Protein AF-0000000072271214 (afdb_homodimer)

Organism: Deinococcus radiodurans (strain ATCC 13939 / DSM 20539 / JCM 16871 / CCUG 27074 / LMG 4051 / NBRC 15346 / NCIMB 9279 / VKM B-1422 / R1) (NCBI:txid243230)

Secondary structure (DSSP, 8-state):
--HHHHHHH-SSSS--HHHHHTT--HHHHTS--SS--HHHHHHHHHHHHHHHHHHHHTS-SS--TT--SSPPPPSSHHHHHHHHHHHHHHHHHHHHHTSS--HHHHHHHHHHHHHHHHHHHHHHHHHHHHT--------/--HHHHHHH-SSSS--HHHHHTT--HHHHTS--SS--HHHHHHHHHHHHHHHHHHHHTS-SS--TT--SSPPPPSSHHHHHHHHHHHHHHHHHHHHHTSS--HHHHHHHHHHHHHHHHHHHHHHHHHHHHT--------

Radius of gyration: 18.07 Å; Cα contacts (8 Å, |Δi|>4): 383; chains: 2; bounding box: 42×52×44 Å

Sequence (278 aa):
MNLLQASLTGGAAFREVDALLGDLTYDEARHPAVPHTLAELIAHLRVTTRASLDLVTGQAQEWPDDLDVWPAPPATEAEFDALLTDLRLMLAEASALARDPSSRARDVLTDLAVHNAYHWGQVALLRRQAGTEFEEVFEMNLLQASLTGGAAFREVDALLGDLTYDEARHPAVPHTLAELIAHLRVTTRASLDLVTGQAQEWPDDLDVWPAPPATEAEFDALLTDLRLMLAEASALARDPSSRARDVLTDLAVHNAYHWGQVALLRRQAGTEFEEVFE

Nearest PDB structures (foldseek):
  3qe6-assembly1_A  TM=2.745E-01  e=8.016E+00  Mus musculus
  2n2n-assembly1_A  TM=4.971E-01  e=3.127E+00  Homo sapiens

Solvent-accessible surface area (backbone atoms only — not comparable to full-atom values): 15161 Å² total; per-residue (Å²): 132,54,68,64,24,29,49,49,45,26,66,68,60,44,62,36,48,64,36,71,55,39,88,65,45,57,72,67,23,63,38,89,49,74,92,55,25,53,37,35,49,51,41,22,50,39,52,51,49,50,56,50,50,28,45,56,73,61,80,28,93,62,79,67,90,80,63,69,59,72,46,82,47,64,89,42,61,69,49,39,52,49,49,54,50,50,38,52,51,49,38,52,50,51,26,61,55,44,74,79,48,54,74,68,35,43,51,53,50,49,43,48,19,27,28,48,24,19,52,46,23,36,48,52,45,53,36,53,70,69,67,50,82,50,76,70,68,84,122,132,55,68,65,24,30,48,49,43,25,66,67,60,44,62,36,48,63,37,69,55,39,90,65,44,56,73,64,23,63,39,89,48,74,92,54,24,54,37,35,49,52,41,22,48,39,52,52,49,51,56,50,50,27,45,57,73,59,79,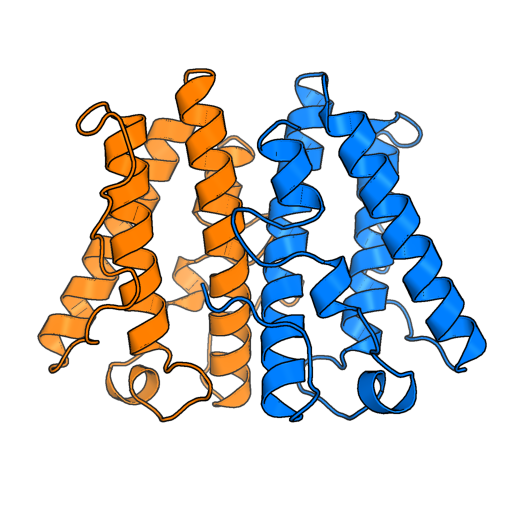31,93,62,81,68,90,80,63,69,59,72,46,84,46,63,90,43,60,68,50,38,54,51,50,54,51,49,38,52,53,49,38,51,50,52,28,61,54,43,73,79,47,53,75,67,37,44,49,53,50,49,44,48,21,27,28,47,26,18,54,46,23,35,48,52,46,53,36,54,70,70,66,52,82,51,75,71,69,86,120

Foldseek 3Di:
DDPLLCLLQPDPPFHGPCLLCPPDFPVQQCPDDPPHGNQQLLQLLLQLLVQLVCCQVVVDVDRDPPDDSRDDGDPDRVSSVVSVVSNVVSSVVLSVCCPDGDPRSVVSSVVSSVVVVVSSVVSNVSCVVVVNDTDGPDD/DDPLLCLLQPDPPFHGPCLLCPPDFPVQQCPDDPPHGNQQLLQLLLQLLVQLVCCQVVVDVDRDPPDPSRDDGDPDRVSSVVSVVSSVVSSVVLSVCCPDGDPRSVVSSVVSSVVVVVSSVVSNVSCVVVVHDTPGPPD

Structure (mmCIF, N/CA/C/O backbone):
data_AF-0000000072271214-model_v1
#
loop_
_entity.id
_entity.type
_entity.pdbx_description
1 polymer 'DinB-like domain-containing protein'
#
loop_
_atom_site.group_PDB
_atom_site.id
_atom_site.type_symbol
_atom_site.label_atom_id
_atom_site.label_alt_id
_atom_site.label_comp_id
_atom_site.label_asym_id
_atom_site.label_entity_id
_atom_site.label_seq_id
_atom_site.pdbx_PDB_ins_code
_atom_site.Cartn_x
_atom_site.Cartn_y
_atom_site.Cartn_z
_atom_site.occupancy
_atom_site.B_iso_or_equiv
_atom_site.auth_seq_id
_atom_site.auth_comp_id
_atom_site.auth_asym_id
_atom_site.auth_atom_id
_atom_site.pdbx_PDB_model_num
ATOM 1 N N . MET A 1 1 ? 18.203 -7.469 8.703 1 81.25 1 MET A N 1
ATOM 2 C CA . MET A 1 1 ? 17.188 -7.133 7.699 1 81.25 1 MET A CA 1
ATOM 3 C C . MET A 1 1 ? 17.188 -5.637 7.41 1 81.25 1 MET A C 1
ATOM 5 O O . MET A 1 1 ? 17.188 -4.816 8.328 1 81.25 1 MET A O 1
ATOM 9 N N . ASN A 1 2 ? 17.422 -5.363 6.184 1 89.06 2 ASN A N 1
ATOM 10 C CA . ASN A 1 2 ? 17.375 -3.949 5.824 1 89.06 2 ASN A CA 1
ATOM 11 C C . ASN A 1 2 ? 15.961 -3.496 5.512 1 89.06 2 ASN A C 1
ATOM 13 O O . ASN A 1 2 ? 15.031 -4.305 5.531 1 89.06 2 ASN A O 1
ATOM 17 N N . LEU A 1 3 ? 15.711 -2.273 5.273 1 89.75 3 LEU A N 1
ATOM 18 C CA . LEU A 1 3 ? 14.375 -1.698 5.133 1 89.75 3 LEU A CA 1
ATOM 19 C C . LEU A 1 3 ? 13.664 -2.268 3.908 1 89.75 3 LEU A C 1
ATOM 21 O O . LEU A 1 3 ? 12.453 -2.465 3.928 1 89.75 3 LEU A O 1
ATOM 25 N N . LEU A 1 4 ? 14.398 -2.496 2.797 1 92.81 4 LEU A N 1
ATOM 26 C CA . LEU A 1 4 ? 13.781 -3.061 1.604 1 92.81 4 LEU A CA 1
ATOM 27 C C . LEU A 1 4 ? 13.273 -4.473 1.87 1 92.81 4 LEU A C 1
ATOM 29 O O . LEU A 1 4 ? 12.18 -4.84 1.432 1 92.81 4 LEU A O 1
ATOM 33 N N . GLN A 1 5 ? 14.062 -5.254 2.615 1 94.44 5 GLN A N 1
ATOM 34 C CA . GLN A 1 5 ? 13.617 -6.582 3.012 1 94.44 5 GLN A CA 1
ATOM 35 C C . GLN A 1 5 ? 12.328 -6.512 3.83 1 94.44 5 GLN A C 1
ATOM 37 O O . GLN A 1 5 ? 11.375 -7.238 3.557 1 94.44 5 GLN A O 1
ATOM 42 N N . ALA A 1 6 ? 12.281 -5.613 4.77 1 92.62 6 ALA A N 1
ATOM 43 C CA . ALA A 1 6 ? 11.102 -5.441 5.613 1 92.62 6 ALA A CA 1
ATOM 44 C C . ALA A 1 6 ? 9.898 -4.973 4.797 1 92.62 6 ALA A C 1
ATOM 46 O O . ALA A 1 6 ? 8.766 -5.359 5.074 1 92.62 6 ALA A O 1
ATOM 47 N N . SER A 1 7 ? 10.125 -4.168 3.785 1 93.88 7 SER A N 1
ATOM 48 C CA . SER A 1 7 ? 9.07 -3.623 2.938 1 93.88 7 SER A CA 1
ATOM 49 C C . SER A 1 7 ? 8.406 -4.719 2.115 1 93.88 7 SER A C 1
ATOM 51 O O . SER A 1 7 ? 7.234 -4.594 1.741 1 93.88 7 SER A O 1
ATOM 53 N N . LEU A 1 8 ? 9.133 -5.789 1.868 1 96 8 LEU A N 1
ATOM 54 C CA . LEU A 1 8 ? 8.625 -6.852 1.006 1 96 8 LEU A CA 1
ATOM 55 C C . LEU A 1 8 ? 7.793 -7.848 1.802 1 96 8 LEU A C 1
ATOM 57 O O . LEU A 1 8 ? 6.906 -8.508 1.249 1 96 8 LEU A O 1
ATOM 61 N N . THR A 1 9 ? 8.039 -7.91 3.082 1 92.38 9 THR A N 1
ATOM 62 C CA . THR A 1 9 ? 7.363 -8.914 3.896 1 92.38 9 THR A CA 1
ATOM 63 C C . THR A 1 9 ? 6.484 -8.242 4.953 1 92.38 9 THR A C 1
ATOM 65 O O . THR A 1 9 ? 5.727 -8.914 5.652 1 92.38 9 THR A O 1
ATOM 68 N N . GLY A 1 10 ? 6.633 -6.977 5.004 1 86.06 10 GLY A N 1
ATOM 69 C CA . GLY A 1 10 ? 5.953 -6.242 6.059 1 86.06 10 GLY A CA 1
ATOM 70 C C . GLY A 1 10 ? 6.742 -6.188 7.355 1 86.06 10 GLY A C 1
ATOM 71 O O . GLY A 1 10 ? 7.91 -6.582 7.391 1 86.06 10 GLY A O 1
ATOM 72 N N . GLY A 1 11 ? 6.133 -5.523 8.406 1 75.12 11 GLY A N 1
ATOM 73 C CA . GLY A 1 11 ? 6.742 -5.473 9.727 1 75.12 11 GLY A CA 1
ATOM 74 C C . GLY A 1 11 ? 7.352 -4.121 10.047 1 75.12 11 GLY A C 1
ATOM 75 O O . GLY A 1 11 ? 7.875 -3.916 11.141 1 75.12 11 GLY A O 1
ATOM 76 N N . ALA A 1 12 ? 7.395 -3.24 9.117 1 75.19 12 ALA A N 1
ATOM 77 C CA . ALA A 1 12 ? 7.84 -1.871 9.367 1 75.19 12 ALA A CA 1
ATOM 78 C C . ALA A 1 12 ? 6.785 -0.862 8.922 1 75.19 12 ALA A C 1
ATOM 80 O O . ALA A 1 12 ? 6 -0.372 9.734 1 75.19 12 ALA A O 1
ATOM 81 N N . ALA A 1 13 ? 6.613 -0.696 7.695 1 73.69 13 ALA A N 1
ATOM 82 C CA . ALA A 1 13 ? 5.691 0.26 7.086 1 73.69 13 ALA A CA 1
ATOM 83 C C . ALA A 1 13 ? 4.242 -0.193 7.262 1 73.69 13 ALA A C 1
ATOM 85 O O . ALA A 1 13 ? 3.322 0.627 7.23 1 73.69 13 ALA A O 1
ATOM 86 N N . PHE A 1 14 ? 4.094 -1.446 7.406 1 80.56 14 PHE A N 1
ATOM 87 C CA . PHE A 1 14 ? 2.787 -2.041 7.66 1 80.56 14 PHE A CA 1
ATOM 88 C C . PHE A 1 14 ? 2.936 -3.42 8.289 1 80.56 14 PHE A C 1
ATOM 90 O O . PHE A 1 14 ? 4.051 -3.885 8.523 1 80.56 14 PHE A O 1
ATOM 97 N N . ARG A 1 15 ? 1.918 -4.043 8.523 1 76.5 15 ARG A N 1
ATOM 98 C CA . ARG A 1 15 ? 1.89 -5.336 9.195 1 76.5 15 ARG A CA 1
ATOM 99 C C . ARG A 1 15 ? 2.605 -6.402 8.375 1 76.5 15 ARG A C 1
ATOM 101 O O . ARG A 1 15 ? 2.678 -6.301 7.148 1 76.5 15 ARG A O 1
ATOM 108 N N . GLU A 1 16 ? 2.932 -7.453 9.172 1 88.5 16 GLU A N 1
ATOM 109 C CA . GLU A 1 16 ? 3.543 -8.602 8.508 1 88.5 16 GLU A CA 1
ATOM 110 C C . GLU A 1 16 ? 2.545 -9.305 7.59 1 88.5 16 GLU A C 1
ATOM 112 O O . GLU A 1 16 ? 1.406 -9.562 7.984 1 88.5 16 GLU A O 1
ATOM 117 N N . VAL A 1 17 ? 3.01 -9.562 6.457 1 92.94 17 VAL A N 1
ATOM 118 C CA . VAL A 1 17 ? 2.193 -10.258 5.465 1 92.94 17 VAL A CA 1
ATOM 119 C C . VAL A 1 17 ? 1.696 -11.586 6.031 1 92.94 17 VAL A C 1
ATOM 121 O O . VAL A 1 17 ? 0.55 -11.977 5.801 1 92.94 17 VAL A O 1
ATOM 124 N N . ASP A 1 18 ? 2.551 -12.219 6.824 1 91.62 18 ASP A N 1
ATOM 125 C CA . ASP A 1 18 ? 2.146 -13.484 7.422 1 91.62 18 ASP A CA 1
ATOM 126 C C . ASP A 1 18 ? 0.949 -13.305 8.352 1 91.62 18 ASP A C 1
ATOM 128 O O . ASP A 1 18 ? 0.083 -14.18 8.438 1 91.62 18 ASP A O 1
ATOM 132 N N . ALA A 1 19 ? 0.905 -12.289 9.078 1 90.31 19 ALA A N 1
ATOM 133 C CA . ALA A 1 19 ? -0.239 -11.992 9.938 1 90.31 19 ALA A CA 1
ATOM 134 C C . ALA A 1 19 ? -1.491 -11.719 9.109 1 90.31 19 ALA A C 1
ATOM 136 O O . ALA A 1 19 ? -2.586 -12.164 9.461 1 90.31 19 ALA A O 1
ATOM 137 N N . LEU A 1 20 ? -1.385 -11 7.992 1 92.31 20 LEU A N 1
ATOM 138 C CA . LEU A 1 20 ? -2.502 -10.672 7.113 1 92.31 20 LEU A CA 1
ATOM 139 C C . LEU A 1 20 ? -3.082 -11.93 6.48 1 92.31 20 LEU A C 1
ATOM 141 O O . LEU A 1 20 ? -4.301 -12.047 6.312 1 92.31 20 LEU A O 1
ATOM 145 N N . LEU A 1 21 ? -2.205 -12.836 6.148 1 93.88 21 LEU A N 1
ATOM 146 C CA . LEU A 1 21 ? -2.637 -14.039 5.438 1 93.88 21 LEU A CA 1
ATOM 147 C C . LEU A 1 21 ? -2.963 -15.156 6.418 1 93.88 21 LEU A C 1
ATOM 149 O O . LEU A 1 21 ? -3.574 -16.156 6.039 1 93.88 21 LEU A O 1
ATOM 153 N N . GLY A 1 22 ? -2.492 -14.906 7.629 1 89.44 22 GLY A N 1
ATOM 154 C CA . GLY A 1 22 ? -2.658 -15.961 8.617 1 89.44 22 GLY A CA 1
ATOM 155 C C . GLY A 1 22 ? -4.109 -16.344 8.836 1 89.44 22 GLY A C 1
ATOM 156 O O . GLY A 1 22 ? -4.984 -15.484 8.898 1 89.44 22 GLY A O 1
ATOM 157 N N . ASP A 1 23 ? -4.41 -17.594 8.836 1 90.5 23 ASP A N 1
ATOM 158 C CA . ASP A 1 23 ? -5.691 -18.203 9.188 1 90.5 23 ASP A CA 1
ATOM 159 C C . ASP A 1 23 ? -6.766 -17.844 8.164 1 90.5 23 ASP A C 1
ATOM 161 O O . ASP A 1 23 ? -7.957 -18.047 8.414 1 90.5 23 ASP A O 1
ATOM 165 N N . LEU A 1 24 ? -6.395 -17.172 7.09 1 95.12 24 LEU A N 1
ATOM 166 C CA . LEU A 1 24 ? -7.363 -16.891 6.035 1 95.12 24 LEU A CA 1
ATOM 167 C C . LEU A 1 24 ? -7.84 -18.188 5.379 1 95.12 24 LEU A C 1
ATOM 169 O O . LEU A 1 24 ? -7.035 -18.922 4.809 1 95.12 24 LEU A O 1
ATOM 173 N N . THR A 1 25 ? -9.148 -18.438 5.434 1 96.19 25 THR A N 1
ATOM 174 C CA . THR A 1 25 ? -9.695 -19.656 4.855 1 96.19 25 THR A CA 1
ATOM 175 C C . THR A 1 25 ? -10.141 -19.422 3.414 1 96.19 25 THR A C 1
ATOM 177 O O . THR A 1 25 ? -10.344 -18.281 3.002 1 96.19 25 THR A O 1
ATOM 180 N N . TYR A 1 26 ? -10.219 -20.516 2.707 1 97.56 26 TYR A N 1
ATOM 181 C CA . TYR A 1 26 ? -10.719 -20.438 1.338 1 97.56 26 TYR A CA 1
ATOM 182 C C . TYR A 1 26 ? -12.117 -19.828 1.294 1 97.56 26 TYR A C 1
ATOM 184 O O . TYR A 1 26 ? -12.406 -19 0.43 1 97.56 26 TYR A O 1
ATOM 192 N N . ASP A 1 27 ? -13.016 -20.188 2.199 1 96.44 27 ASP A N 1
ATOM 193 C CA . ASP A 1 27 ? -14.383 -19.672 2.252 1 96.44 27 ASP A CA 1
ATOM 194 C C . ASP A 1 27 ? -14.391 -18.172 2.477 1 96.44 27 ASP A C 1
ATOM 196 O O . ASP A 1 27 ? -15.164 -17.453 1.844 1 96.44 27 ASP A O 1
ATOM 200 N N . GLU A 1 28 ? -13.57 -17.688 3.297 1 95.69 28 GLU A N 1
ATOM 201 C CA . GLU A 1 28 ? -13.445 -16.25 3.533 1 95.69 28 GLU A CA 1
ATOM 202 C C . GLU A 1 28 ? -12.922 -15.523 2.297 1 95.69 28 GLU A C 1
ATOM 204 O O . GLU A 1 28 ? -13.406 -14.445 1.945 1 95.69 28 GLU A O 1
ATOM 209 N N . ALA A 1 29 ? -11.938 -16.156 1.667 1 97.06 29 ALA A N 1
ATOM 210 C CA . ALA A 1 29 ? -11.234 -15.516 0.559 1 97.06 29 ALA A CA 1
ATOM 211 C C . ALA A 1 29 ? -12.148 -15.359 -0.652 1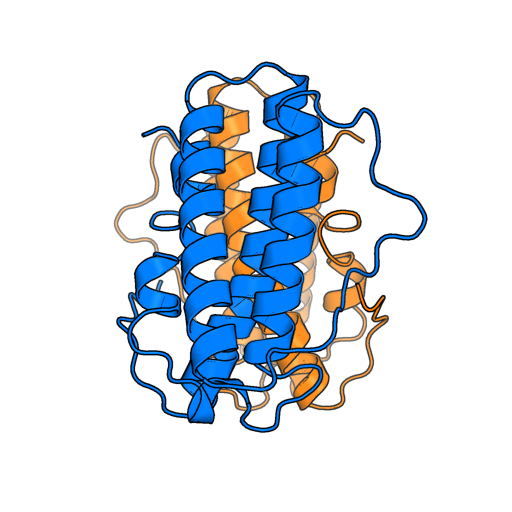 97.06 29 ALA A C 1
ATOM 213 O O . ALA A 1 29 ? -11.969 -14.445 -1.458 1 97.06 29 ALA A O 1
ATOM 214 N N . ARG A 1 30 ? -13.062 -16.234 -0.743 1 96.69 30 ARG A N 1
ATOM 215 C CA . ARG A 1 30 ? -13.93 -16.203 -1.92 1 96.69 30 ARG A CA 1
ATOM 216 C C . ARG A 1 30 ? -15.18 -15.375 -1.657 1 96.69 30 ARG A C 1
ATOM 218 O O . ARG A 1 30 ? -16.016 -15.195 -2.549 1 96.69 30 ARG A O 1
ATOM 225 N N . HIS A 1 31 ? -15.344 -14.906 -0.394 1 94.69 31 HIS A N 1
ATOM 226 C CA . HIS A 1 31 ? -16.5 -14.062 -0.101 1 94.69 31 HIS A CA 1
ATOM 227 C C . HIS A 1 31 ? -16.578 -12.883 -1.062 1 94.69 31 HIS A C 1
ATOM 229 O O . HIS A 1 31 ? -15.555 -12.234 -1.344 1 94.69 31 HIS A O 1
ATOM 235 N N . PRO A 1 32 ? -17.766 -12.578 -1.529 1 93.25 32 PRO A N 1
ATOM 236 C CA . PRO A 1 32 ? -17.906 -11.484 -2.5 1 93.25 32 PRO A CA 1
ATOM 237 C C . PRO A 1 32 ? -17.391 -10.148 -1.965 1 93.25 32 PRO A C 1
ATOM 239 O O . PRO A 1 32 ? -17.594 -9.836 -0.79 1 93.25 32 PRO A O 1
ATOM 242 N N . ALA A 1 33 ? -16.672 -9.453 -2.701 1 90.75 33 ALA A N 1
ATOM 243 C CA . ALA A 1 33 ? -16.141 -8.117 -2.416 1 90.75 33 ALA A CA 1
ATOM 244 C C . ALA A 1 33 ? -15.984 -7.309 -3.697 1 90.75 33 ALA A C 1
ATOM 246 O O . ALA A 1 33 ? -15.992 -7.863 -4.797 1 90.75 33 ALA A O 1
ATOM 247 N N . VAL A 1 34 ? -16 -6.02 -3.559 1 84.81 34 VAL A N 1
ATOM 248 C CA . VAL A 1 34 ? -15.836 -5.117 -4.691 1 84.81 34 VAL A CA 1
ATOM 249 C C . VAL A 1 34 ? -14.57 -4.273 -4.5 1 84.81 34 VAL A C 1
ATOM 251 O O . VAL A 1 34 ? -14.352 -3.711 -3.424 1 84.81 34 VAL A O 1
ATOM 254 N N . PRO A 1 35 ? -13.742 -4.152 -5.477 1 88.06 35 PRO A N 1
ATOM 255 C CA . PRO A 1 35 ? -13.93 -4.68 -6.832 1 88.06 35 PRO A CA 1
ATOM 256 C C . PRO A 1 35 ? -13.469 -6.125 -6.973 1 88.06 35 PRO A C 1
ATOM 258 O O . PRO A 1 35 ? -13.852 -6.809 -7.93 1 88.06 35 PRO A O 1
ATOM 261 N N . HIS A 1 36 ? -12.656 -6.621 -6.051 1 93.5 36 HIS A N 1
ATOM 262 C CA . HIS A 1 36 ? -12.109 -7.973 -6.105 1 93.5 36 HIS A CA 1
ATOM 263 C C . HIS A 1 36 ? -12.266 -8.688 -4.77 1 93.5 36 HIS A C 1
ATOM 265 O O . HIS A 1 36 ? -12.203 -8.062 -3.713 1 93.5 36 HIS A O 1
ATOM 271 N N . THR A 1 37 ? -12.414 -10.008 -4.895 1 96.06 37 THR A N 1
ATOM 272 C CA . THR A 1 37 ? -12.352 -10.82 -3.684 1 96.06 37 THR A CA 1
ATOM 273 C C . THR A 1 37 ? -10.922 -10.914 -3.164 1 96.06 37 THR A C 1
ATOM 275 O O . THR A 1 37 ? -9.977 -10.578 -3.875 1 96.06 37 THR A O 1
ATOM 278 N N . LEU A 1 38 ? -10.844 -11.367 -1.945 1 97.31 38 LEU A N 1
ATOM 279 C CA . LEU A 1 38 ? -9.516 -11.625 -1.398 1 97.31 38 LEU A CA 1
ATOM 280 C C . LEU A 1 38 ? -8.766 -12.656 -2.244 1 97.31 38 LEU A C 1
ATOM 282 O O . LEU A 1 38 ? -7.57 -12.5 -2.502 1 97.31 38 LEU A O 1
ATOM 286 N N . ALA A 1 39 ? -9.438 -13.711 -2.699 1 97.94 39 ALA A N 1
ATOM 287 C CA . ALA A 1 39 ? -8.82 -14.742 -3.527 1 97.94 39 ALA A CA 1
ATOM 288 C C . ALA A 1 39 ? -8.281 -14.148 -4.824 1 97.94 39 ALA A C 1
ATOM 290 O O . ALA A 1 39 ? -7.176 -14.492 -5.262 1 97.94 39 ALA A O 1
ATOM 291 N N . GLU A 1 40 ? -9.031 -13.25 -5.406 1 97.5 40 GLU A N 1
ATOM 292 C CA . GLU A 1 40 ? -8.602 -12.594 -6.637 1 97.5 40 GLU A CA 1
ATOM 293 C C . GLU A 1 40 ? -7.395 -11.695 -6.395 1 97.5 40 GLU A C 1
ATOM 295 O O . GLU A 1 40 ? -6.453 -11.68 -7.191 1 97.5 40 GLU A O 1
ATOM 300 N N . LEU A 1 41 ? -7.402 -10.984 -5.309 1 97.44 41 LEU A N 1
ATOM 301 C CA . LEU A 1 41 ? -6.297 -10.102 -4.961 1 97.44 41 LEU A CA 1
ATOM 302 C C . LEU A 1 41 ? -5.02 -10.898 -4.727 1 97.44 41 LEU A C 1
ATOM 304 O O . LEU A 1 41 ? -3.943 -10.508 -5.188 1 97.44 41 LEU A O 1
ATOM 308 N N . ILE A 1 42 ? -5.137 -11.977 -4.027 1 98.06 42 ILE A N 1
ATOM 309 C CA . ILE A 1 42 ? -3.963 -12.781 -3.705 1 98.06 42 ILE A CA 1
ATOM 310 C C . ILE A 1 42 ? -3.418 -13.43 -4.973 1 98.06 42 ILE A C 1
ATOM 312 O O . ILE A 1 42 ? -2.203 -13.516 -5.164 1 98.06 42 ILE A O 1
ATOM 316 N N . ALA A 1 43 ? -4.293 -13.859 -5.844 1 98.38 43 ALA A N 1
ATOM 317 C CA . ALA A 1 43 ? -3.855 -14.391 -7.133 1 98.38 43 ALA A CA 1
ATOM 318 C C . ALA A 1 43 ? -3.121 -13.328 -7.945 1 98.38 43 ALA A C 1
ATOM 320 O O . ALA A 1 43 ? -2.1 -13.617 -8.578 1 98.38 43 ALA A O 1
ATOM 321 N N . HIS A 1 44 ? -3.623 -12.125 -7.957 1 98 44 HIS A N 1
ATOM 322 C CA . HIS A 1 44 ? -2.982 -10.984 -8.609 1 98 44 HIS A CA 1
ATOM 323 C C . HIS A 1 44 ? -1.588 -10.742 -8.047 1 98 44 HIS A C 1
ATOM 325 O O . HIS A 1 44 ? -0.627 -10.57 -8.797 1 98 44 HIS A O 1
ATOM 331 N N . LEU A 1 45 ? -1.48 -10.789 -6.758 1 98.12 45 LEU A N 1
ATOM 332 C CA . LEU A 1 45 ? -0.201 -10.586 -6.086 1 98.12 45 LEU A CA 1
ATOM 333 C C . LEU A 1 45 ? 0.793 -11.68 -6.469 1 98.12 45 LEU A C 1
ATOM 335 O O . LEU A 1 45 ? 1.97 -11.391 -6.707 1 98.12 45 LEU A O 1
ATOM 339 N N . ARG A 1 46 ? 0.349 -12.883 -6.512 1 98.44 46 ARG A N 1
ATOM 340 C CA . ARG A 1 46 ? 1.236 -13.992 -6.852 1 98.44 46 ARG A CA 1
ATOM 341 C C . ARG A 1 46 ? 1.794 -13.828 -8.266 1 98.44 46 ARG A C 1
ATOM 343 O O . AR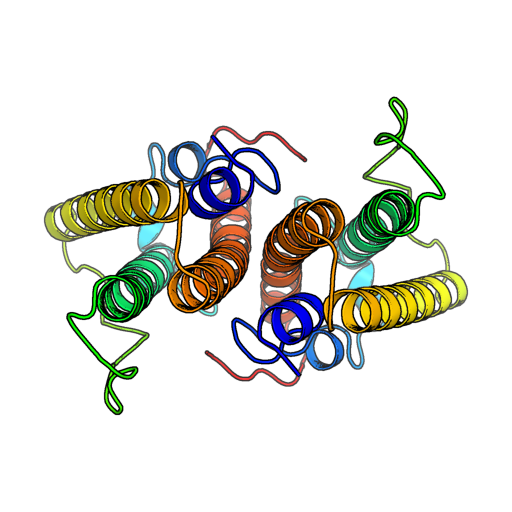G A 1 46 ? 3 -13.961 -8.477 1 98.44 46 ARG A O 1
ATOM 350 N N . VAL A 1 47 ? 0.976 -13.5 -9.211 1 97.81 47 VAL A N 1
ATOM 351 C CA . VAL A 1 47 ? 1.41 -13.445 -10.602 1 97.81 47 VAL A CA 1
ATOM 352 C C . VAL A 1 47 ? 2.344 -12.258 -10.812 1 97.81 47 VAL A C 1
ATOM 354 O O . VAL A 1 47 ? 3.361 -12.367 -11.5 1 97.81 47 VAL A O 1
ATOM 357 N N . THR A 1 48 ? 2.008 -11.125 -10.242 1 97.25 48 THR A N 1
ATOM 358 C CA . THR A 1 48 ? 2.842 -9.945 -10.422 1 97.25 48 THR A CA 1
ATOM 359 C C . THR A 1 48 ? 4.16 -10.094 -9.672 1 97.25 48 THR A C 1
ATOM 361 O O . THR A 1 48 ? 5.203 -9.625 -10.141 1 97.25 48 THR A O 1
ATOM 364 N N . THR A 1 49 ? 4.137 -10.789 -8.523 1 98.31 49 THR A N 1
ATOM 365 C CA . THR A 1 49 ? 5.367 -11.039 -7.781 1 98.31 49 THR A CA 1
ATOM 366 C C . THR A 1 49 ? 6.301 -11.945 -8.578 1 98.31 49 THR A C 1
ATOM 368 O O . THR A 1 49 ? 7.496 -11.672 -8.688 1 98.31 49 THR A O 1
ATOM 371 N N . ARG A 1 50 ? 5.797 -12.961 -9.156 1 98.19 50 ARG A N 1
ATOM 372 C CA . ARG A 1 50 ? 6.625 -13.852 -9.961 1 98.19 50 ARG A CA 1
ATOM 373 C C . ARG A 1 50 ? 7.234 -13.117 -11.148 1 98.19 50 ARG A C 1
ATOM 375 O O . ARG A 1 50 ? 8.422 -13.266 -11.438 1 98.19 50 ARG A O 1
ATOM 382 N N . ALA A 1 51 ? 6.449 -12.336 -11.828 1 97.69 51 ALA A N 1
ATOM 383 C CA . ALA A 1 51 ? 6.953 -11.57 -12.969 1 97.69 51 ALA A CA 1
ATOM 384 C C . ALA A 1 51 ? 8.086 -10.641 -12.547 1 97.69 51 ALA A C 1
ATOM 386 O O . ALA A 1 51 ? 9.094 -10.523 -13.25 1 97.69 51 ALA A O 1
ATOM 387 N N . SER A 1 52 ? 7.934 -10.008 -11.43 1 97.5 52 SER A N 1
ATOM 388 C CA . SER A 1 52 ? 8.961 -9.109 -10.914 1 97.5 52 SER A CA 1
ATOM 389 C C . SER A 1 52 ? 10.227 -9.867 -10.547 1 97.5 52 SER A C 1
ATOM 391 O O . SER A 1 52 ? 11.336 -9.422 -10.836 1 97.5 52 SER A O 1
ATOM 393 N N . LEU A 1 53 ? 10.055 -11.031 -9.898 1 98.38 53 LEU A N 1
ATOM 394 C CA . LEU A 1 53 ? 11.203 -11.836 -9.5 1 98.38 53 LEU A CA 1
ATOM 395 C C . LEU A 1 53 ? 11.969 -12.336 -10.719 1 98.38 53 LEU A C 1
ATOM 397 O O . LEU A 1 53 ? 13.195 -12.43 -10.695 1 98.38 53 LEU A O 1
ATOM 401 N N . ASP A 1 54 ? 11.242 -12.602 -11.781 1 98.19 54 ASP A N 1
ATOM 402 C CA . ASP A 1 54 ? 11.891 -13.023 -13.016 1 98.19 54 ASP A CA 1
ATOM 403 C C . ASP A 1 54 ? 12.758 -11.906 -13.594 1 98.19 54 ASP A C 1
ATOM 405 O O . ASP A 1 54 ? 13.805 -12.164 -14.188 1 98.19 54 ASP A O 1
ATOM 409 N N . LEU A 1 55 ? 12.352 -10.695 -13.469 1 97.38 55 LEU A N 1
ATOM 410 C CA . LEU A 1 55 ? 13.164 -9.562 -13.891 1 97.38 55 LEU A CA 1
ATOM 411 C C . LEU A 1 55 ? 14.422 -9.438 -13.039 1 97.38 55 LEU A C 1
ATOM 413 O O . LEU A 1 55 ? 15.516 -9.234 -13.562 1 97.38 55 LEU A O 1
ATOM 417 N N . VAL A 1 56 ? 14.25 -9.594 -11.758 1 97.75 56 VAL A N 1
ATOM 418 C CA . VAL A 1 56 ? 15.336 -9.398 -10.797 1 97.75 56 VAL A CA 1
ATOM 419 C C . VAL A 1 56 ? 16.391 -10.477 -10.977 1 97.75 56 VAL A C 1
ATOM 421 O O . VAL A 1 56 ? 17.594 -10.195 -10.914 1 97.75 56 VAL A O 1
ATOM 424 N N . THR A 1 57 ? 16.031 -11.688 -11.289 1 97.56 57 THR A N 1
ATOM 425 C CA . THR A 1 57 ? 16.953 -12.82 -11.359 1 97.56 57 THR A CA 1
ATOM 426 C C . THR A 1 57 ? 17.516 -12.969 -12.773 1 97.56 57 THR A C 1
ATOM 428 O O . THR A 1 57 ? 18.406 -13.789 -13.008 1 97.56 57 THR A O 1
ATOM 431 N N . GLY A 1 58 ? 16.938 -12.234 -13.703 1 96.56 58 GLY A N 1
ATOM 432 C CA . GLY A 1 58 ? 17.406 -12.297 -15.078 1 96.56 58 GLY A CA 1
ATOM 433 C C . GLY A 1 58 ? 16.734 -13.383 -15.891 1 96.56 58 GLY A C 1
ATOM 434 O O . GLY A 1 58 ? 17.078 -13.602 -17.062 1 96.56 58 GLY A O 1
ATOM 435 N N . GLN A 1 59 ? 15.781 -14.062 -15.328 1 97.19 59 GLN A N 1
ATOM 436 C CA . GLN A 1 59 ? 15.031 -15.062 -16.078 1 97.19 59 GLN A CA 1
ATOM 437 C C . GLN A 1 59 ? 14.188 -14.414 -17.172 1 97.19 59 GLN A C 1
ATOM 439 O O . GLN A 1 59 ? 13.789 -15.078 -18.125 1 97.19 59 GLN A O 1
ATOM 444 N N . ALA A 1 60 ? 13.828 -13.078 -17 1 95.69 60 ALA A N 1
ATOM 445 C CA . ALA A 1 60 ? 13.18 -12.242 -18.016 1 95.69 60 ALA A CA 1
ATOM 446 C C . ALA A 1 60 ? 13.844 -10.875 -18.109 1 95.69 60 ALA A C 1
ATOM 448 O O . ALA A 1 60 ? 14.32 -10.336 -17.094 1 95.69 60 ALA A O 1
ATOM 449 N N . GLN A 1 61 ? 13.805 -10.273 -19.297 1 94.06 61 GLN A N 1
ATOM 450 C CA . GLN A 1 61 ? 14.406 -8.961 -19.5 1 94.06 61 GLN A CA 1
ATOM 451 C C . GLN A 1 61 ? 13.352 -7.859 -19.391 1 94.06 61 GLN A C 1
ATOM 453 O O . GLN A 1 61 ? 13.68 -6.715 -19.047 1 94.06 61 GLN A O 1
ATOM 458 N N . GLU A 1 62 ? 12.109 -8.25 -19.703 1 93.5 62 GLU A N 1
ATOM 459 C CA . GLU A 1 62 ? 10.992 -7.316 -19.625 1 93.5 62 GLU A CA 1
ATOM 460 C C . GLU A 1 62 ? 9.727 -8.016 -19.141 1 93.5 62 GLU A C 1
ATOM 462 O O . GLU A 1 62 ? 9.648 -9.242 -19.156 1 93.5 62 GLU A O 1
ATOM 467 N N . TRP A 1 63 ? 8.797 -7.148 -18.625 1 90.75 63 TRP A N 1
ATOM 468 C CA . TRP A 1 63 ? 7.484 -7.691 -18.297 1 90.75 63 TRP A CA 1
ATOM 469 C C . TRP A 1 63 ? 6.828 -8.305 -19.531 1 90.75 63 TRP A C 1
ATOM 471 O O . TRP A 1 63 ? 6.883 -7.734 -20.609 1 90.75 63 TRP A O 1
ATOM 481 N N . PRO A 1 64 ? 6.23 -9.492 -19.344 1 91.38 64 PRO A N 1
ATOM 482 C CA . PRO A 1 64 ? 5.531 -10.055 -20.5 1 91.38 64 PRO A CA 1
ATOM 483 C C . PRO A 1 64 ? 4.383 -9.172 -20.984 1 91.38 64 PRO A C 1
ATOM 485 O O . PRO A 1 64 ? 3.598 -8.68 -20.172 1 91.38 64 PRO A O 1
ATOM 488 N N . ASP A 1 65 ? 4.254 -8.977 -22.281 1 89.06 65 ASP A N 1
ATOM 489 C CA . ASP A 1 65 ? 3.246 -8.094 -22.859 1 89.06 65 ASP A CA 1
ATOM 490 C C . ASP A 1 65 ? 1.839 -8.633 -22.609 1 89.06 65 ASP A C 1
ATOM 492 O O . ASP A 1 65 ? 0.895 -7.855 -22.453 1 89.06 65 ASP A O 1
ATOM 496 N N . ASP A 1 66 ? 1.653 -9.859 -22.578 1 92.31 66 ASP A N 1
ATOM 497 C CA . ASP A 1 66 ? 0.328 -10.469 -22.516 1 92.31 66 ASP A CA 1
ATOM 498 C C . ASP A 1 66 ? 0.069 -11.086 -21.141 1 92.31 66 ASP A C 1
ATOM 500 O O . ASP A 1 66 ? -0.792 -11.961 -21 1 92.31 66 ASP A O 1
ATOM 504 N N . LEU A 1 67 ? 0.81 -10.625 -20.203 1 94.25 67 LEU A N 1
ATOM 505 C CA . LEU A 1 67 ? 0.605 -11.188 -18.875 1 94.25 67 LEU A CA 1
ATOM 506 C C . LEU A 1 67 ? -0.79 -10.859 -18.359 1 94.25 67 LEU A C 1
ATOM 508 O O . LEU A 1 67 ? -1.17 -9.695 -18.281 1 94.25 67 LEU A O 1
ATOM 512 N N . ASP A 1 68 ? -1.571 -11.867 -18.094 1 96.06 68 ASP A N 1
ATOM 513 C CA . ASP A 1 68 ? -2.83 -11.648 -17.375 1 96.06 68 ASP A CA 1
ATOM 514 C C . ASP A 1 68 ? -2.59 -11.398 -15.898 1 96.06 68 ASP A C 1
ATOM 516 O O . ASP A 1 68 ? -2.389 -12.336 -15.125 1 96.06 68 ASP A O 1
ATOM 520 N N . VAL A 1 69 ? -2.709 -10.156 -15.523 1 95.31 69 VAL A N 1
ATOM 521 C CA . VAL A 1 69 ? -2.34 -9.805 -14.156 1 95.31 69 VAL A CA 1
ATOM 522 C C . VAL A 1 69 ? -3.523 -10.047 -13.219 1 95.31 69 VAL A C 1
ATOM 524 O O . VAL A 1 69 ? -3.393 -9.93 -12 1 95.31 69 VAL A O 1
ATOM 527 N N . TRP A 1 70 ? -4.648 -10.336 -13.727 1 96.31 70 TRP A N 1
ATOM 528 C CA . TRP A 1 70 ? -5.809 -10.727 -12.93 1 96.31 70 TRP A CA 1
ATOM 529 C C . TRP A 1 70 ? -6.305 -12.109 -13.32 1 96.31 70 TRP A C 1
ATOM 531 O O . TRP A 1 70 ? -7.398 -12.258 -13.875 1 96.31 70 TRP A O 1
ATOM 541 N N . PRO A 1 71 ? -5.543 -13.094 -12.953 1 96.69 71 PRO A N 1
ATOM 542 C CA . PRO A 1 71 ? -5.934 -14.453 -13.336 1 96.69 71 PRO A CA 1
ATOM 543 C C . PRO A 1 71 ? -7.176 -14.938 -12.594 1 96.69 71 PRO A C 1
ATOM 545 O O . PRO A 1 71 ? -7.586 -14.328 -11.602 1 96.69 71 PRO A O 1
ATOM 548 N N . ALA A 1 72 ? -7.734 -16.047 -13.086 1 95.75 72 ALA A N 1
ATOM 549 C CA . ALA A 1 72 ? -8.844 -16.688 -12.375 1 95.75 72 ALA A CA 1
ATOM 550 C C . ALA A 1 72 ? -8.43 -17.094 -10.969 1 95.75 72 ALA A C 1
ATOM 552 O O . ALA A 1 72 ? -7.324 -17.594 -10.758 1 95.75 72 ALA A O 1
ATOM 553 N N . PRO A 1 73 ? -9.273 -16.781 -10.016 1 96.06 73 PRO A N 1
ATOM 554 C CA . PRO A 1 73 ? -8.945 -17.219 -8.656 1 96.06 73 PRO A CA 1
ATOM 555 C C . PRO A 1 73 ? -9.016 -18.75 -8.5 1 96.06 73 PRO A C 1
ATOM 557 O O . PRO A 1 73 ? -9.562 -19.438 -9.359 1 96.06 73 PRO A O 1
ATOM 560 N N . PRO A 1 74 ? -8.383 -19.25 -7.422 1 97.81 74 PRO A N 1
ATOM 561 C CA . PRO A 1 74 ? -8.445 -20.688 -7.176 1 97.81 74 PRO A CA 1
ATOM 562 C C . PRO A 1 74 ? -9.875 -21.219 -7.117 1 97.81 74 PRO A C 1
ATOM 564 O O . PRO A 1 74 ? -10.758 -20.547 -6.582 1 97.81 74 PRO A O 1
ATOM 567 N N . ALA A 1 75 ? -10.039 -22.422 -7.598 1 97.19 75 ALA A N 1
ATOM 568 C CA . ALA A 1 75 ? -11.375 -23.016 -7.672 1 97.19 75 ALA A CA 1
ATOM 569 C C . ALA A 1 75 ? -11.609 -23.984 -6.512 1 97.19 75 ALA A C 1
ATOM 571 O O . ALA A 1 75 ? -12.742 -24.406 -6.27 1 97.19 75 ALA A O 1
ATOM 572 N N . THR A 1 76 ? -10.539 -24.344 -5.828 1 98.25 76 THR A N 1
ATOM 573 C CA . THR A 1 76 ? -10.648 -25.281 -4.723 1 98.25 76 THR A CA 1
ATOM 574 C C . THR A 1 76 ? -9.812 -24.828 -3.533 1 98.25 76 THR A C 1
ATOM 576 O O . THR A 1 76 ? -8.93 -23.984 -3.682 1 98.25 76 THR A O 1
ATOM 579 N N . GLU A 1 77 ? -10.141 -25.359 -2.369 1 98.12 77 GLU A N 1
ATOM 580 C CA . GLU A 1 77 ? -9.359 -25.078 -1.169 1 98.12 77 GLU A CA 1
ATOM 581 C C . GLU A 1 77 ? -7.902 -25.484 -1.352 1 98.12 77 GLU A C 1
ATOM 583 O O . GLU A 1 77 ? -6.996 -24.781 -0.905 1 98.12 77 GLU A O 1
ATOM 588 N N . ALA A 1 78 ? -7.66 -26.594 -1.973 1 98.5 78 ALA A N 1
ATOM 589 C CA . ALA A 1 78 ? -6.301 -27.062 -2.219 1 98.5 78 ALA A CA 1
ATOM 590 C C . ALA A 1 78 ? -5.531 -26.078 -3.096 1 98.5 78 ALA A C 1
ATOM 592 O O . ALA A 1 78 ? -4.359 -25.781 -2.832 1 98.5 78 ALA A O 1
ATOM 593 N N . GLU A 1 79 ? -6.172 -25.594 -4.16 1 98.56 79 GLU A N 1
ATOM 594 C CA . GLU A 1 79 ? -5.551 -24.594 -5.027 1 98.56 79 GLU A CA 1
ATOM 595 C C . GLU A 1 79 ? -5.258 -23.297 -4.273 1 98.56 79 GLU A C 1
ATOM 597 O O . GLU A 1 79 ? -4.234 -22.656 -4.508 1 98.56 79 GLU A O 1
ATOM 602 N N . PHE A 1 80 ? -6.199 -22.969 -3.387 1 98.5 80 PHE A N 1
ATOM 603 C CA . PHE A 1 80 ? -6.008 -21.766 -2.58 1 98.5 80 PHE A CA 1
ATOM 604 C C . PHE A 1 80 ? -4.812 -21.922 -1.647 1 98.5 80 PHE A C 1
ATOM 606 O O . PHE A 1 80 ? -3.98 -21.016 -1.536 1 98.5 80 PHE A O 1
ATOM 613 N N . ASP A 1 81 ? -4.68 -23.047 -0.991 1 98.06 81 ASP A N 1
ATOM 614 C CA . ASP A 1 81 ? -3.551 -23.312 -0.108 1 98.06 81 ASP A CA 1
ATOM 615 C C . ASP A 1 81 ? -2.23 -23.266 -0.872 1 98.06 81 ASP A C 1
ATOM 617 O O . ASP A 1 81 ? -1.236 -22.734 -0.367 1 98.06 81 ASP A O 1
ATOM 621 N N . ALA A 1 82 ? -2.197 -23.828 -2.049 1 98.31 82 ALA A N 1
ATOM 622 C CA . ALA A 1 82 ? -1.002 -23.781 -2.887 1 98.31 82 ALA A CA 1
ATOM 623 C C . ALA A 1 82 ? -0.654 -22.344 -3.273 1 98.31 82 ALA A C 1
ATOM 625 O O . ALA A 1 82 ? 0.52 -21.969 -3.293 1 98.31 82 ALA A O 1
ATOM 626 N N . LEU A 1 83 ? -1.706 -21.625 -3.609 1 98.19 83 LEU A N 1
ATOM 627 C CA . LEU A 1 83 ? -1.534 -20.219 -3.949 1 98.19 83 LEU A CA 1
ATOM 628 C C . LEU A 1 83 ? -0.874 -19.453 -2.803 1 98.19 83 LEU A C 1
ATOM 630 O O . LEU A 1 83 ? 0.091 -18.719 -3.016 1 98.19 83 LEU A O 1
ATOM 634 N N . LEU A 1 84 ? -1.35 -19.625 -1.575 1 98.06 84 LEU A N 1
ATOM 635 C CA . LEU A 1 84 ? -0.794 -18.969 -0.4 1 98.06 84 LEU A CA 1
ATOM 636 C C . LEU A 1 84 ? 0.654 -19.391 -0.172 1 98.06 84 LEU A C 1
ATOM 638 O O . LEU A 1 84 ? 1.51 -18.547 0.127 1 98.06 84 LEU A O 1
ATOM 642 N N . THR A 1 85 ? 0.913 -20.656 -0.295 1 97.94 85 THR A N 1
ATOM 643 C CA . THR A 1 85 ? 2.26 -21.188 -0.101 1 97.94 85 THR A CA 1
ATOM 644 C C . THR A 1 85 ? 3.225 -20.594 -1.126 1 97.94 85 THR A C 1
ATOM 646 O O . THR A 1 85 ? 4.316 -20.141 -0.772 1 97.94 85 THR A O 1
ATOM 649 N N . ASP A 1 86 ? 2.826 -20.578 -2.381 1 98.12 86 ASP A N 1
ATOM 650 C CA . ASP A 1 86 ? 3.652 -20.016 -3.447 1 98.12 86 ASP A CA 1
ATOM 651 C C . ASP A 1 86 ? 3.992 -18.547 -3.168 1 98.12 86 ASP A C 1
ATOM 653 O O . ASP A 1 86 ? 5.148 -18.141 -3.301 1 98.12 86 ASP A O 1
ATOM 657 N N . LEU A 1 87 ? 2.973 -17.828 -2.855 1 98.19 87 LEU A N 1
ATOM 658 C CA . LEU A 1 87 ? 3.176 -16.406 -2.613 1 98.19 87 LEU A CA 1
ATOM 659 C C . LEU A 1 87 ? 4.145 -16.172 -1.455 1 98.19 87 LEU A C 1
ATOM 661 O O . LEU A 1 87 ? 5.043 -15.336 -1.546 1 98.19 87 LEU A O 1
ATOM 665 N N . ARG A 1 88 ? 3.994 -16.938 -0.379 1 97.19 88 ARG A N 1
ATOM 666 C CA . ARG A 1 88 ? 4.891 -16.828 0.766 1 97.19 88 ARG A CA 1
ATOM 667 C C . ARG A 1 88 ? 6.332 -17.141 0.366 1 97.19 88 ARG A C 1
ATOM 669 O O . ARG A 1 88 ? 7.262 -16.453 0.796 1 97.19 88 ARG A O 1
ATOM 676 N N . LEU A 1 89 ? 6.527 -18.156 -0.406 1 98 89 LEU A N 1
ATOM 677 C CA . LEU A 1 89 ? 7.859 -18.516 -0.872 1 98 89 LEU A CA 1
ATOM 678 C C . LEU A 1 89 ? 8.453 -17.422 -1.755 1 98 89 LEU A C 1
ATOM 680 O O . LEU A 1 89 ? 9.641 -17.125 -1.666 1 98 89 LEU A O 1
ATOM 684 N N . MET A 1 90 ? 7.641 -16.875 -2.572 1 98.5 90 MET A N 1
ATOM 685 C CA . MET A 1 90 ? 8.094 -15.812 -3.461 1 98.5 90 MET A CA 1
ATOM 686 C C . MET A 1 90 ? 8.5 -14.578 -2.666 1 98.5 90 MET A C 1
ATOM 688 O O . MET A 1 90 ? 9.484 -13.914 -2.996 1 98.5 90 MET A O 1
ATOM 692 N N . LEU A 1 91 ? 7.723 -14.25 -1.638 1 97.69 91 LEU A N 1
ATOM 693 C CA . LEU A 1 91 ? 8.062 -13.109 -0.795 1 97.69 91 LEU A CA 1
ATOM 694 C C . LEU A 1 91 ? 9.367 -13.352 -0.049 1 97.69 91 LEU A C 1
ATOM 696 O O . LEU A 1 91 ? 10.172 -12.43 0.119 1 97.69 91 LEU A O 1
ATOM 700 N N . ALA A 1 92 ? 9.586 -14.586 0.382 1 97.12 92 ALA A N 1
ATOM 701 C CA . ALA A 1 92 ? 10.859 -14.945 1 1 97.12 92 ALA A CA 1
ATOM 702 C C . ALA A 1 92 ? 12.008 -14.805 0.006 1 97.12 92 ALA A C 1
ATOM 704 O O . ALA A 1 92 ? 13.086 -14.32 0.358 1 97.12 92 ALA A O 1
ATOM 705 N N . GLU A 1 93 ? 11.781 -15.258 -1.188 1 98.31 93 GLU A N 1
ATOM 706 C CA . GLU A 1 93 ? 12.773 -15.102 -2.246 1 98.31 93 GLU A CA 1
ATOM 707 C C . GLU A 1 93 ? 13.086 -13.633 -2.502 1 98.31 93 GLU A C 1
ATOM 709 O O . GLU A 1 93 ? 14.258 -13.25 -2.604 1 98.31 93 GLU A O 1
ATOM 714 N N . ALA A 1 94 ? 12.047 -12.828 -2.641 1 98.25 94 ALA A N 1
ATOM 715 C CA . ALA A 1 94 ? 12.219 -11.391 -2.846 1 98.25 94 ALA A CA 1
ATOM 716 C C . ALA A 1 94 ? 13.039 -10.773 -1.717 1 98.25 94 ALA A C 1
ATOM 718 O O . ALA A 1 94 ? 13.945 -9.969 -1.965 1 98.25 94 ALA A O 1
ATOM 719 N N . SER A 1 95 ? 12.672 -11.18 -0.504 1 96.81 95 SER A N 1
ATOM 720 C CA . SER A 1 95 ? 13.383 -10.672 0.664 1 96.81 95 SER A CA 1
ATOM 721 C C . SER A 1 95 ? 14.859 -11.055 0.612 1 96.81 95 SER A C 1
ATOM 723 O O . SER A 1 95 ? 15.727 -10.227 0.909 1 96.81 95 SER A O 1
ATOM 725 N N . ALA A 1 96 ? 15.172 -12.234 0.234 1 97.75 96 ALA A N 1
ATOM 726 C CA . ALA A 1 96 ? 16.547 -12.688 0.118 1 97.75 96 ALA A CA 1
ATOM 727 C C . ALA A 1 96 ? 17.312 -11.875 -0.933 1 97.75 96 ALA A C 1
ATOM 729 O O . ALA A 1 96 ? 18.453 -11.484 -0.715 1 97.75 96 ALA A O 1
ATOM 730 N N . LEU A 1 97 ? 16.703 -11.586 -2.023 1 97.94 97 LEU A N 1
ATOM 731 C CA . LEU A 1 97 ? 17.312 -10.844 -3.123 1 97.94 97 LEU A CA 1
ATOM 732 C C . LEU A 1 97 ? 17.516 -9.375 -2.742 1 97.94 97 LEU A C 1
ATOM 734 O O . LEU A 1 97 ? 18.344 -8.688 -3.34 1 97.94 97 LEU A O 1
ATOM 738 N N . ALA A 1 98 ? 16.812 -8.953 -1.755 1 96.62 98 ALA A N 1
ATOM 739 C CA . ALA A 1 98 ? 16.844 -7.551 -1.343 1 96.62 98 ALA A CA 1
ATOM 740 C C . ALA A 1 98 ? 17.984 -7.297 -0.355 1 96.62 98 ALA A C 1
ATOM 742 O O . ALA A 1 98 ? 18.234 -6.152 0.024 1 96.62 98 ALA A O 1
ATOM 743 N N . ARG A 1 99 ? 18.688 -8.297 0.084 1 96.62 99 ARG A N 1
ATOM 744 C CA . ARG A 1 99 ? 19.75 -8.141 1.066 1 96.62 99 ARG A CA 1
ATOM 745 C C . ARG A 1 99 ? 20.875 -7.266 0.521 1 96.62 99 ARG A C 1
ATOM 747 O O . ARG A 1 99 ? 21.344 -6.352 1.204 1 96.62 99 ARG A O 1
ATOM 754 N N . ASP A 1 100 ? 21.359 -7.504 -0.685 1 95.19 100 ASP A N 1
ATOM 755 C CA . ASP A 1 100 ? 22.406 -6.75 -1.371 1 95.19 100 ASP A CA 1
ATOM 756 C C . ASP A 1 100 ? 22.156 -6.699 -2.875 1 95.19 100 ASP A C 1
ATOM 758 O O . ASP A 1 100 ? 22.922 -7.258 -3.662 1 95.19 100 ASP A O 1
ATOM 762 N N . PRO A 1 101 ? 21.125 -5.906 -3.197 1 95 101 PRO A N 1
ATOM 763 C CA . PRO A 1 101 ? 20.703 -5.941 -4.598 1 95 101 PRO A CA 1
ATOM 764 C C . PRO A 1 101 ? 21.531 -5.016 -5.488 1 95 101 PRO A C 1
ATOM 766 O O . PRO A 1 101 ? 22.047 -4 -5.02 1 95 101 PRO A O 1
ATOM 769 N N . SER A 1 102 ? 21.672 -5.426 -6.797 1 94.62 102 SER A N 1
ATOM 770 C CA . SER A 1 102 ? 22.125 -4.473 -7.805 1 94.62 102 SER A CA 1
ATOM 771 C C . SER A 1 102 ? 21.172 -3.279 -7.898 1 94.62 102 SER A C 1
ATOM 773 O O . SER A 1 102 ? 20.094 -3.291 -7.316 1 94.62 102 SER A O 1
ATOM 775 N N . SER A 1 103 ? 21.609 -2.193 -8.617 1 91.69 103 SER A N 1
ATOM 776 C CA . SER A 1 103 ? 20.766 -1.012 -8.789 1 91.69 103 SER A CA 1
ATOM 777 C C . SER A 1 103 ? 19.453 -1.364 -9.477 1 91.69 103 SER A C 1
ATOM 779 O O . SER A 1 103 ? 18.391 -0.937 -9.039 1 91.69 103 SER A O 1
ATOM 781 N N . ARG A 1 104 ? 19.578 -2.189 -10.492 1 92.81 104 ARG A N 1
ATOM 782 C CA . ARG A 1 104 ? 18.375 -2.594 -11.219 1 92.81 104 ARG A CA 1
ATOM 783 C C . ARG A 1 104 ? 17.453 -3.43 -10.328 1 92.81 104 ARG A C 1
ATOM 785 O O . ARG A 1 104 ? 16.234 -3.215 -10.305 1 92.81 104 ARG A O 1
ATOM 792 N N . ALA A 1 105 ? 17.984 -4.457 -9.633 1 95.81 105 ALA A N 1
ATOM 793 C CA . ALA A 1 105 ? 17.203 -5.301 -8.734 1 95.81 105 ALA A CA 1
ATOM 794 C C . ALA A 1 105 ? 16.547 -4.469 -7.641 1 95.81 105 ALA A C 1
ATOM 796 O O . ALA A 1 105 ? 15.383 -4.711 -7.285 1 95.81 105 ALA A O 1
ATOM 797 N N . ARG A 1 106 ? 17.25 -3.48 -7.16 1 94.44 106 ARG A N 1
ATOM 798 C CA . ARG A 1 106 ? 16.703 -2.598 -6.137 1 94.44 106 ARG A CA 1
ATOM 799 C C . ARG A 1 106 ? 15.484 -1.841 -6.668 1 94.44 106 ARG A C 1
ATOM 801 O O . ARG A 1 106 ? 14.477 -1.709 -5.973 1 94.44 106 ARG A O 1
ATOM 808 N N . ASP A 1 107 ? 15.617 -1.379 -7.883 1 91.94 107 ASP A N 1
ATOM 809 C CA . ASP A 1 107 ? 14.508 -0.642 -8.484 1 91.94 107 ASP A CA 1
ATOM 810 C C . ASP A 1 107 ? 13.273 -1.528 -8.625 1 91.94 107 ASP A C 1
ATOM 812 O O . ASP A 1 107 ? 12.172 -1.126 -8.258 1 91.94 107 ASP A O 1
ATOM 816 N N . VAL A 1 108 ? 13.43 -2.707 -9.109 1 94.94 108 VAL A N 1
ATOM 817 C CA . VAL A 1 108 ? 12.312 -3.615 -9.352 1 94.94 108 VAL A CA 1
ATOM 818 C C . VAL 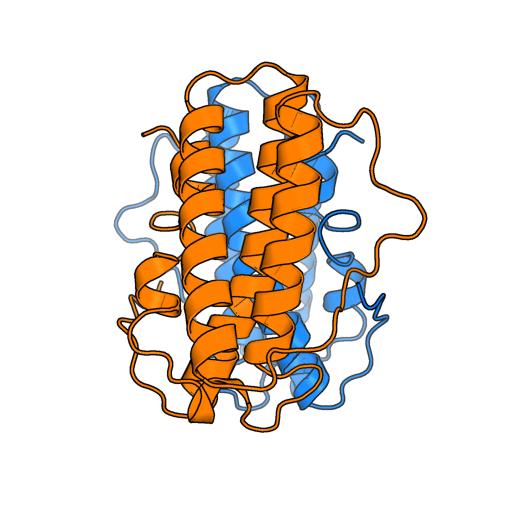A 1 108 ? 11.703 -4.047 -8.023 1 94.94 108 VAL A C 1
ATOM 820 O O . VAL A 1 108 ? 10.484 -4.082 -7.875 1 94.94 108 VAL A O 1
ATOM 823 N N . LEU A 1 109 ? 12.562 -4.309 -7.035 1 96.19 109 LEU A N 1
ATOM 824 C CA . LEU A 1 109 ? 12.078 -4.785 -5.742 1 96.19 109 LEU A CA 1
ATOM 825 C C . LEU A 1 109 ? 11.367 -3.668 -4.984 1 96.19 109 LEU A C 1
ATOM 827 O O . LEU A 1 109 ? 10.406 -3.92 -4.254 1 96.19 109 LEU A O 1
ATOM 831 N N . THR A 1 110 ? 11.836 -2.457 -5.199 1 94.19 110 THR A N 1
ATOM 832 C CA . THR A 1 110 ? 11.141 -1.319 -4.609 1 94.19 110 THR A CA 1
ATOM 833 C C . THR A 1 110 ? 9.75 -1.161 -5.219 1 94.19 110 THR A C 1
ATOM 835 O O . THR A 1 110 ? 8.766 -0.988 -4.5 1 94.19 110 THR A O 1
ATOM 838 N N . ASP A 1 111 ? 9.719 -1.293 -6.492 1 94.69 111 ASP A N 1
ATOM 839 C CA . ASP A 1 111 ? 8.43 -1.219 -7.18 1 94.69 111 ASP A CA 1
ATOM 840 C C . ASP A 1 111 ? 7.492 -2.324 -6.703 1 94.69 111 ASP A C 1
ATOM 842 O O . ASP A 1 111 ? 6.305 -2.082 -6.477 1 94.69 111 ASP A O 1
ATOM 846 N N . LEU A 1 112 ? 7.996 -3.467 -6.562 1 96.5 112 LEU A N 1
ATOM 847 C CA . LEU A 1 112 ? 7.215 -4.609 -6.102 1 96.5 112 LEU A CA 1
ATOM 848 C C . LEU A 1 112 ? 6.691 -4.375 -4.688 1 96.5 112 LEU A C 1
ATOM 850 O O . LEU A 1 112 ? 5.523 -4.645 -4.402 1 96.5 112 LEU A O 1
ATOM 854 N N . ALA A 1 113 ? 7.566 -3.877 -3.842 1 96.38 113 ALA A N 1
ATOM 855 C CA . ALA A 1 113 ? 7.172 -3.617 -2.459 1 96.38 113 ALA A CA 1
ATOM 856 C C . ALA A 1 113 ? 6.035 -2.602 -2.395 1 96.38 113 ALA A C 1
ATOM 858 O O . ALA A 1 113 ? 5.07 -2.785 -1.645 1 96.38 113 ALA A O 1
ATOM 859 N N . VAL A 1 114 ? 6.148 -1.579 -3.188 1 96 114 VAL A N 1
ATOM 860 C CA . VAL A 1 114 ? 5.137 -0.526 -3.205 1 96 114 VAL A CA 1
ATOM 861 C C . VAL A 1 114 ? 3.83 -1.075 -3.768 1 96 114 VAL A C 1
ATOM 863 O O . VAL A 1 114 ? 2.762 -0.869 -3.188 1 96 114 VAL A O 1
ATOM 866 N N . HIS A 1 115 ? 3.912 -1.785 -4.859 1 96.88 115 HIS A N 1
ATOM 867 C CA . HIS A 1 115 ? 2.744 -2.41 -5.465 1 96.88 115 HIS A CA 1
ATOM 868 C C . HIS A 1 115 ? 2.043 -3.342 -4.48 1 96.88 115 HIS A C 1
ATOM 870 O O . HIS A 1 115 ? 0.825 -3.268 -4.309 1 96.88 115 HIS A O 1
ATOM 876 N N . ASN A 1 116 ? 2.854 -4.188 -3.891 1 97 116 ASN A N 1
ATOM 877 C CA . ASN A 1 116 ? 2.277 -5.152 -2.959 1 97 116 ASN A CA 1
ATOM 878 C C . ASN A 1 116 ? 1.651 -4.461 -1.751 1 97 116 ASN A C 1
ATOM 880 O O . ASN A 1 116 ? 0.576 -4.855 -1.295 1 97 116 ASN A O 1
ATOM 884 N N . ALA A 1 117 ? 2.332 -3.463 -1.226 1 96.06 117 ALA A N 1
ATOM 885 C CA . ALA A 1 117 ? 1.784 -2.736 -0.084 1 96.06 117 ALA A CA 1
ATOM 886 C C . ALA A 1 117 ? 0.405 -2.166 -0.405 1 96.06 117 ALA A C 1
ATOM 888 O O . ALA A 1 117 ? -0.512 -2.246 0.415 1 96.06 117 ALA A O 1
ATOM 889 N N . TYR A 1 118 ? 0.286 -1.616 -1.569 1 96 118 TYR A N 1
ATOM 890 C CA . TYR A 1 118 ? -0.995 -1.085 -2.021 1 96 118 TYR A CA 1
ATOM 891 C C . TYR A 1 118 ? -2.084 -2.15 -1.949 1 96 118 TYR A C 1
ATOM 893 O O . TYR A 1 118 ? -3.158 -1.912 -1.393 1 96 118 TYR A O 1
ATOM 901 N N . HIS A 1 119 ? -1.845 -3.262 -2.438 1 96.69 119 HIS A N 1
ATOM 902 C CA . HIS A 1 119 ? -2.838 -4.332 -2.457 1 96.69 119 HIS A CA 1
ATOM 903 C C . HIS A 1 119 ? -2.963 -4.992 -1.088 1 96.69 119 HIS A C 1
ATOM 905 O O . HIS A 1 119 ? -4.047 -5.441 -0.709 1 96.69 119 HIS A O 1
ATOM 911 N N . TRP A 1 120 ? -1.875 -5.023 -0.265 1 96 120 TRP A N 1
ATOM 912 C CA . TRP A 1 120 ? -1.99 -5.527 1.101 1 96 120 TRP A CA 1
ATOM 913 C C . TRP A 1 120 ? -2.924 -4.648 1.927 1 96 120 TRP A C 1
ATOM 915 O O . TRP A 1 120 ? -3.641 -5.141 2.799 1 96 120 TRP A O 1
ATOM 925 N N . GLY A 1 121 ? -2.84 -3.311 1.677 1 95.06 121 GLY A N 1
ATOM 926 C CA . GLY A 1 121 ? -3.793 -2.432 2.334 1 95.06 121 GLY A CA 1
ATOM 927 C C . GLY A 1 121 ? -5.238 -2.787 2.033 1 95.06 121 GLY A C 1
ATOM 928 O O . GLY A 1 121 ? -6.098 -2.711 2.914 1 95.06 121 GLY A O 1
ATOM 929 N N . GLN A 1 122 ? -5.52 -3.197 0.824 1 95.12 122 GLN A N 1
ATOM 930 C CA . GLN A 1 122 ? -6.859 -3.625 0.445 1 95.12 122 GLN A CA 1
ATOM 931 C C . GLN A 1 122 ? -7.234 -4.934 1.131 1 95.12 122 GLN A C 1
ATOM 933 O O . GLN A 1 122 ? -8.359 -5.086 1.619 1 95.12 122 GLN A O 1
ATOM 938 N N . VAL A 1 123 ? -6.258 -5.801 1.208 1 95.31 123 VAL A N 1
ATOM 939 C CA . VAL A 1 123 ? -6.48 -7.074 1.885 1 95.31 123 VAL A CA 1
ATOM 940 C C . VAL A 1 123 ? -6.824 -6.828 3.352 1 95.31 123 VAL A C 1
ATOM 942 O O . VAL A 1 123 ? -7.809 -7.371 3.863 1 95.31 123 VAL A O 1
ATOM 945 N N . ALA A 1 124 ? -6.047 -6.023 3.98 1 94.06 124 ALA A N 1
ATOM 946 C CA . ALA A 1 124 ? -6.262 -5.723 5.395 1 94.06 124 ALA A CA 1
ATOM 947 C C . ALA A 1 124 ? -7.648 -5.137 5.629 1 94.06 124 ALA A C 1
ATOM 949 O O . ALA A 1 124 ? -8.352 -5.543 6.555 1 94.06 124 ALA A O 1
ATOM 950 N N . LEU A 1 125 ? -8 -4.219 4.789 1 93.81 125 LEU A N 1
ATOM 951 C CA . LEU A 1 125 ? -9.281 -3.543 4.957 1 93.81 125 LEU A CA 1
ATOM 952 C C . LEU A 1 125 ? -10.438 -4.508 4.727 1 93.81 125 LEU A C 1
ATOM 954 O O . LEU A 1 125 ? -11.398 -4.527 5.5 1 93.81 125 LEU A O 1
ATOM 958 N N . LEU A 1 126 ? -10.344 -5.305 3.688 1 94.44 126 LEU A N 1
ATOM 959 C CA . LEU A 1 126 ? -11.391 -6.27 3.389 1 94.44 126 LEU A CA 1
ATOM 960 C C . LEU A 1 126 ? -11.555 -7.27 4.527 1 94.44 126 LEU A C 1
ATOM 962 O O . LEU A 1 126 ? -12.68 -7.625 4.891 1 94.44 126 LEU A O 1
ATOM 966 N N . ARG A 1 127 ? -10.477 -7.68 5.047 1 93.38 127 ARG A N 1
ATOM 967 C CA . ARG A 1 127 ? -10.539 -8.633 6.152 1 93.38 127 ARG A CA 1
ATOM 968 C C . ARG A 1 127 ? -11.164 -7.996 7.391 1 93.38 127 ARG A C 1
ATOM 970 O O . ARG A 1 127 ? -11.992 -8.609 8.062 1 93.38 127 ARG A O 1
ATOM 977 N N . ARG A 1 128 ? -10.828 -6.836 7.633 1 90.44 128 ARG A N 1
ATOM 978 C CA . ARG A 1 128 ? -11.398 -6.125 8.773 1 90.44 128 ARG A CA 1
ATOM 979 C C . ARG A 1 128 ? -12.906 -5.953 8.609 1 90.44 128 ARG A C 1
ATOM 981 O O . ARG A 1 128 ? -13.664 -6.184 9.547 1 90.44 128 ARG A O 1
ATOM 988 N N . GLN A 1 129 ? -13.273 -5.582 7.461 1 88.88 129 GLN A N 1
ATOM 989 C CA . GLN A 1 129 ? -14.688 -5.328 7.195 1 88.88 129 GLN A CA 1
ATOM 990 C C . GLN A 1 129 ? -15.5 -6.617 7.273 1 88.88 129 GLN A C 1
ATOM 992 O O . GLN A 1 129 ? -16.672 -6.594 7.641 1 88.88 129 GLN A O 1
ATOM 997 N N . ALA A 1 130 ? -14.859 -7.719 6.938 1 89 130 ALA A N 1
ATOM 998 C CA . ALA A 1 130 ? -15.523 -9.016 6.973 1 89 130 ALA A CA 1
ATOM 999 C C . ALA A 1 130 ? -15.539 -9.586 8.383 1 89 130 ALA A C 1
ATOM 1001 O O . ALA A 1 130 ? -16.188 -10.602 8.648 1 89 130 ALA A O 1
ATOM 1002 N N . GLY A 1 131 ? -14.875 -8.961 9.32 1 84.12 131 GLY A N 1
ATOM 1003 C CA . GLY A 1 131 ? -14.828 -9.414 10.703 1 84.12 131 GLY A CA 1
ATOM 1004 C C . GLY A 1 131 ? -13.898 -10.602 10.906 1 84.12 131 GLY A C 1
ATOM 1005 O O . GLY A 1 131 ? -14.102 -11.398 11.828 1 84.12 131 GLY A O 1
ATOM 1006 N N . THR A 1 132 ? -13.055 -10.781 9.93 1 80.5 132 THR A N 1
ATOM 1007 C CA . THR A 1 132 ? -12.078 -11.852 10.07 1 80.5 132 THR A CA 1
ATOM 1008 C C . THR A 1 132 ? -10.914 -11.422 10.953 1 80.5 132 THR A C 1
ATOM 1010 O O . THR A 1 132 ? -10.414 -10.305 10.82 1 80.5 132 THR A O 1
ATOM 1013 N N . GLU A 1 133 ? -10.69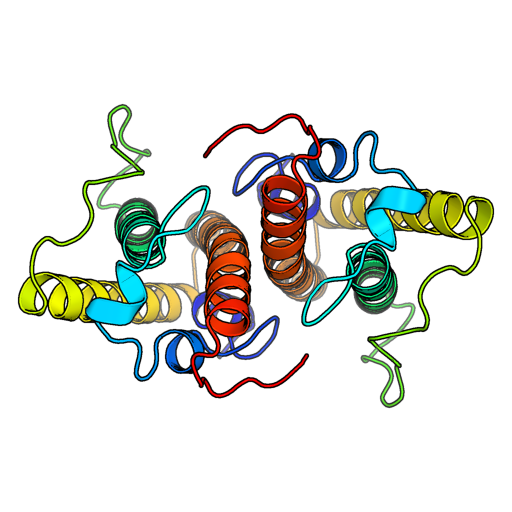5 -12.203 11.922 1 69.81 133 GLU A N 1
ATOM 1014 C CA . GLU A 1 133 ? -9.656 -11.852 12.891 1 69.81 133 GLU A CA 1
ATOM 1015 C C . GLU A 1 133 ? -8.266 -12.117 12.328 1 69.81 133 GLU A C 1
ATOM 1017 O O . GLU A 1 133 ? -8.023 -13.164 11.727 1 69.81 133 GLU A O 1
ATOM 1022 N N . PHE A 1 134 ? -7.504 -11.156 12.336 1 74.75 134 PHE A N 1
ATOM 1023 C CA . PHE A 1 134 ? -6.074 -11.32 12.086 1 74.75 134 PHE A CA 1
ATOM 1024 C C . PHE A 1 134 ? -5.262 -10.398 12.984 1 74.75 134 PHE A C 1
ATOM 1026 O O . PHE A 1 134 ? -5.801 -9.461 13.578 1 74.75 134 PHE A O 1
ATOM 1033 N N . GLU A 1 135 ? -4.082 -10.828 13.375 1 65.75 135 GLU A N 1
ATOM 1034 C CA . GLU A 1 135 ? -3.252 -10.039 14.281 1 65.75 135 GLU A CA 1
ATOM 1035 C C . GLU A 1 135 ? -2.971 -8.656 13.703 1 65.75 135 GLU A C 1
ATOM 1037 O O . GLU A 1 135 ? -2.395 -8.531 12.625 1 65.75 135 GLU A O 1
ATOM 1042 N N . GLU A 1 136 ? -3.764 -7.766 14.234 1 58.69 136 GLU A N 1
ATOM 1043 C CA . GLU A 1 136 ? -3.629 -6.398 13.742 1 58.69 136 GLU A CA 1
ATOM 1044 C C . GLU A 1 136 ? -2.721 -5.574 14.648 1 58.69 136 GLU A C 1
ATOM 1046 O O . GLU A 1 136 ? -2.752 -5.727 15.875 1 58.69 136 GLU A O 1
ATOM 1051 N N . VAL A 1 137 ? -1.598 -5.258 14.094 1 52.38 137 VAL A N 1
ATOM 1052 C CA . VAL A 1 137 ? -0.914 -4.223 14.859 1 52.38 137 VAL A CA 1
ATOM 1053 C C . VAL A 1 137 ? -1.289 -2.846 14.312 1 52.38 137 VAL A C 1
ATOM 1055 O O . VAL A 1 137 ? -1.337 -2.645 13.094 1 52.38 137 VAL A O 1
ATOM 1058 N N . PHE A 1 138 ? -2.365 -2.287 14.797 1 49.88 138 PHE A N 1
ATOM 1059 C CA . PHE A 1 138 ? -2.82 -0.985 14.32 1 49.88 138 PHE A CA 1
ATOM 1060 C C . PHE A 1 138 ? -1.664 0.006 14.266 1 49.88 138 PHE A C 1
ATOM 1062 O O . PHE A 1 138 ? -0.939 0.177 15.242 1 49.88 138 PHE A O 1
ATOM 1069 N N . GLU A 1 139 ? -1.074 0.004 13.094 1 49.47 139 GLU A N 1
ATOM 1070 C CA . GLU A 1 139 ? -0.321 1.253 13.047 1 49.47 139 GLU A CA 1
ATOM 1071 C C . GLU A 1 139 ? -1.215 2.422 12.641 1 49.47 139 GLU A C 1
ATOM 1073 O O . GLU A 1 139 ? -2.223 2.23 11.953 1 49.47 139 GLU A O 1
ATOM 1078 N N . MET B 1 1 ? 11.938 10.938 -14.305 1 80.75 1 MET B N 1
ATOM 1079 C CA . MET B 1 1 ? 11.414 10.391 -13.055 1 80.75 1 MET B CA 1
ATOM 1080 C C . MET B 1 1 ? 11.867 8.953 -12.852 1 80.75 1 MET B C 1
ATOM 1082 O O . MET B 1 1 ? 11.766 8.133 -13.766 1 80.75 1 MET B O 1
ATOM 1086 N N . ASN B 1 2 ? 12.555 8.789 -11.781 1 89.12 2 ASN B N 1
ATOM 1087 C CA . ASN B 1 2 ? 12.969 7.418 -11.5 1 89.12 2 ASN B CA 1
ATOM 1088 C C . ASN B 1 2 ? 11.883 6.652 -10.75 1 89.12 2 ASN B C 1
ATOM 1090 O O . ASN B 1 2 ? 10.836 7.211 -10.422 1 89.12 2 ASN B O 1
ATOM 1094 N N . LEU B 1 3 ? 12.023 5.418 -10.492 1 90.06 3 LEU B N 1
ATOM 1095 C CA . LEU B 1 3 ? 10.992 4.547 -9.938 1 90.06 3 LEU B CA 1
ATOM 1096 C C . LEU B 1 3 ? 10.617 4.977 -8.523 1 90.06 3 LEU B C 1
ATOM 1098 O O . LEU B 1 3 ? 9.453 4.879 -8.133 1 90.06 3 LEU B O 1
ATOM 1102 N N . LEU B 1 4 ? 11.602 5.414 -7.715 1 92.94 4 LEU B N 1
ATOM 1103 C CA . LEU B 1 4 ? 11.297 5.859 -6.359 1 92.94 4 LEU B CA 1
ATOM 1104 C C . LEU B 1 4 ? 10.414 7.098 -6.379 1 92.94 4 LEU B C 1
ATOM 1106 O O . LEU B 1 4 ? 9.477 7.211 -5.582 1 92.94 4 LEU B O 1
ATOM 1110 N N . GLN B 1 5 ? 10.688 8.023 -7.305 1 94.62 5 GLN B N 1
ATOM 1111 C CA . GLN B 1 5 ? 9.828 9.188 -7.473 1 94.62 5 GLN B CA 1
ATOM 1112 C C . GLN B 1 5 ? 8.398 8.781 -7.816 1 94.62 5 GLN B C 1
ATOM 1114 O O . GLN B 1 5 ? 7.445 9.266 -7.207 1 94.62 5 GLN B O 1
ATOM 1119 N N . ALA B 1 6 ? 8.25 7.852 -8.719 1 92.88 6 ALA B N 1
ATOM 1120 C CA . ALA B 1 6 ? 6.938 7.367 -9.133 1 92.88 6 ALA B CA 1
ATOM 1121 C C . ALA B 1 6 ? 6.234 6.656 -7.98 1 92.88 6 ALA B C 1
ATOM 1123 O O . ALA B 1 6 ? 5.012 6.742 -7.84 1 92.88 6 ALA B O 1
ATOM 1124 N N . SER B 1 7 ? 6.977 5.977 -7.141 1 94.06 7 SER B N 1
ATOM 1125 C CA . SER B 1 7 ? 6.434 5.23 -6.012 1 94.06 7 SER B CA 1
ATOM 1126 C C . SER B 1 7 ? 5.84 6.164 -4.965 1 94.06 7 SER B C 1
ATOM 1128 O O . SER B 1 7 ? 4.934 5.777 -4.223 1 94.06 7 SER B O 1
ATOM 1130 N N . LEU B 1 8 ? 6.332 7.387 -4.93 1 96.12 8 LEU B N 1
ATOM 1131 C CA . LEU B 1 8 ? 5.91 8.336 -3.902 1 96.12 8 LEU B CA 1
ATOM 1132 C C . LEU B 1 8 ? 4.641 9.062 -4.328 1 96.12 8 LEU B C 1
ATOM 1134 O O . LEU B 1 8 ? 3.859 9.508 -3.482 1 96.12 8 LEU B O 1
ATOM 1138 N N . THR B 1 9 ? 4.422 9.125 -5.617 1 92.69 9 THR B N 1
ATOM 1139 C CA . THR B 1 9 ? 3.291 9.898 -6.113 1 92.69 9 THR B CA 1
ATOM 1140 C C . THR B 1 9 ? 2.293 9 -6.832 1 92.69 9 THR B C 1
ATOM 1142 O O . THR B 1 9 ? 1.202 9.445 -7.199 1 92.69 9 THR B O 1
ATOM 1145 N N . GLY B 1 10 ? 2.689 7.789 -6.988 1 86.69 10 GLY B N 1
ATOM 1146 C CA . GLY B 1 10 ? 1.885 6.867 -7.773 1 86.69 10 GLY B CA 1
ATOM 1147 C C . GLY B 1 10 ? 2.172 6.949 -9.266 1 86.69 10 GLY B C 1
ATOM 1148 O O . GLY B 1 10 ? 3.133 7.598 -9.68 1 86.69 10 GLY B O 1
ATOM 1149 N N . GLY B 1 11 ? 1.418 6.141 -10.078 1 76 11 GLY B N 1
ATOM 1150 C CA . GLY B 1 11 ? 1.533 6.176 -11.523 1 76 11 GLY B CA 1
ATOM 1151 C C . GLY B 1 11 ? 2.301 4.996 -12.094 1 76 11 GLY B C 1
ATOM 1152 O O . GLY B 1 11 ? 2.463 4.883 -13.305 1 76 11 GLY B O 1
ATOM 1153 N N . ALA B 1 12 ? 2.865 4.188 -11.266 1 76.31 12 ALA B N 1
ATOM 1154 C CA . ALA B 1 12 ? 3.508 2.953 -11.711 1 76.31 12 ALA B CA 1
ATOM 1155 C C . ALA B 1 12 ? 2.951 1.745 -10.961 1 76.31 12 ALA B C 1
ATOM 1157 O O . ALA B 1 12 ? 2.08 1.038 -11.477 1 76.31 12 ALA B O 1
ATOM 1158 N N . ALA B 1 13 ? 3.252 1.605 -9.758 1 74.75 13 ALA B N 1
ATOM 1159 C CA . ALA B 1 13 ? 2.844 0.489 -8.906 1 74.75 13 ALA B CA 1
ATOM 1160 C C . ALA B 1 13 ? 1.358 0.574 -8.57 1 74.75 13 ALA B C 1
ATOM 1162 O O . ALA B 1 13 ? 0.726 -0.44 -8.266 1 74.75 13 ALA B O 1
ATOM 1163 N N . PHE B 1 14 ? 0.877 1.752 -8.594 1 81.69 14 PHE B N 1
ATOM 1164 C CA . PHE B 1 14 ? -0.54 2.016 -8.375 1 81.69 14 PHE B CA 1
ATOM 1165 C C . PHE B 1 14 ? -0.939 3.361 -8.969 1 81.69 14 PHE B C 1
ATOM 1167 O O . PHE B 1 14 ? -0.103 4.066 -9.539 1 81.69 14 PHE B O 1
ATOM 1174 N N . ARG B 1 15 ? -2.096 3.709 -8.836 1 78.44 15 ARG B N 1
ATOM 1175 C CA . ARG B 1 15 ? -2.645 4.93 -9.422 1 78.44 15 ARG B CA 1
ATOM 1176 C C . ARG B 1 15 ? -1.977 6.168 -8.836 1 78.44 15 ARG B C 1
ATOM 1178 O O . ARG B 1 15 ? -1.487 6.137 -7.707 1 78.44 15 ARG B O 1
ATOM 1185 N N . GLU B 1 16 ? -2.178 7.242 -9.648 1 89.06 16 GLU B N 1
ATOM 1186 C CA . GLU B 1 16 ? -1.671 8.523 -9.172 1 89.06 16 GLU B CA 1
ATOM 1187 C C . GLU B 1 16 ? -2.443 9.008 -7.949 1 89.06 16 GLU B C 1
ATOM 1189 O O . GLU B 1 16 ? -3.676 8.977 -7.934 1 89.06 16 GLU B O 1
ATOM 1194 N N . VAL B 1 17 ? -1.701 9.43 -7.023 1 93.25 17 VAL B N 1
ATOM 1195 C CA . VAL B 1 17 ? -2.281 9.945 -5.789 1 93.25 17 VAL B CA 1
ATOM 1196 C C . VAL B 1 17 ? -3.242 11.086 -6.105 1 93.25 17 VAL B C 1
ATOM 1198 O O . VAL B 1 17 ? -4.305 11.203 -5.488 1 93.25 17 VAL B O 1
ATOM 1201 N N . ASP B 1 18 ? -2.891 11.867 -7.109 1 91.88 18 ASP B N 1
ATOM 1202 C CA . ASP B 1 18 ? -3.762 12.977 -7.484 1 91.88 18 ASP B CA 1
ATOM 1203 C C . ASP B 1 18 ? -5.117 12.477 -7.969 1 91.88 18 ASP B C 1
ATOM 1205 O O . ASP B 1 18 ? -6.145 13.109 -7.73 1 91.88 18 ASP B O 1
ATOM 1209 N N . ALA B 1 19 ? -5.145 11.438 -8.68 1 90.56 19 ALA B N 1
ATOM 1210 C CA . ALA B 1 19 ? -6.402 10.844 -9.117 1 90.56 19 ALA B CA 1
ATOM 1211 C C . ALA B 1 19 ? -7.199 10.312 -7.934 1 90.56 19 ALA B C 1
ATOM 1213 O O . ALA B 1 19 ? -8.422 10.453 -7.883 1 90.56 19 ALA B O 1
ATOM 1214 N N . LEU B 1 20 ? -6.551 9.695 -6.945 1 92.44 20 LEU B N 1
ATOM 1215 C CA . LEU B 1 20 ? -7.195 9.148 -5.758 1 92.44 20 LEU B CA 1
ATOM 1216 C C . LEU B 1 20 ? -7.82 10.258 -4.922 1 92.44 20 LEU B C 1
ATOM 1218 O O . LEU B 1 20 ? -8.906 10.086 -4.355 1 92.44 20 LEU B O 1
ATOM 1222 N N . LEU B 1 21 ? -7.129 11.367 -4.859 1 94 21 LEU B N 1
ATOM 1223 C CA . LEU B 1 21 ? -7.574 12.461 -3.998 1 94 21 LEU B CA 1
ATOM 1224 C C . LEU B 1 21 ? -8.461 13.43 -4.766 1 94 21 LEU B C 1
ATOM 1226 O O . LEU B 1 21 ? -9.133 14.273 -4.164 1 94 21 LEU B O 1
ATOM 1230 N N . GLY B 1 22 ? -8.391 13.234 -6.07 1 89.75 22 GLY B N 1
ATOM 1231 C CA . GLY B 1 22 ? -9.125 14.172 -6.898 1 89.75 22 GLY B CA 1
ATOM 1232 C C . GLY B 1 22 ? -10.609 14.203 -6.602 1 89.75 22 GLY B C 1
ATOM 1233 O O . GLY B 1 22 ? -11.227 13.156 -6.391 1 89.75 22 GLY B O 1
ATOM 1234 N N . ASP B 1 23 ? -11.18 15.336 -6.449 1 90.5 23 ASP B N 1
ATOM 1235 C CA . ASP B 1 23 ? -12.609 15.602 -6.32 1 90.5 23 ASP B CA 1
ATOM 1236 C C . ASP B 1 23 ? -13.156 15.047 -5.004 1 90.5 23 ASP B C 1
ATOM 1238 O O . ASP B 1 23 ? -14.367 14.938 -4.824 1 90.5 23 ASP B O 1
ATOM 1242 N N . LEU B 1 24 ? -12.297 14.539 -4.145 1 95.12 24 LEU B N 1
ATOM 1243 C CA . LEU B 1 24 ? -12.75 14.094 -2.834 1 95.12 24 LEU B CA 1
ATOM 1244 C C . LEU B 1 24 ? -13.273 15.258 -2.01 1 95.12 24 LEU B C 1
ATOM 1246 O O . LEU B 1 24 ? -12.531 16.203 -1.723 1 95.12 24 LEU B O 1
ATOM 1250 N N . THR B 1 25 ? -14.547 15.195 -1.604 1 96.12 25 THR B N 1
ATOM 1251 C CA . THR B 1 25 ? -15.141 16.281 -0.829 1 96.12 25 THR B CA 1
ATOM 1252 C C . THR B 1 25 ? -15.016 16 0.667 1 96.12 25 THR B C 1
ATOM 1254 O O . THR B 1 25 ? -14.789 14.867 1.079 1 96.12 25 THR B O 1
ATOM 1257 N N . TYR B 1 26 ? -15.102 17.078 1.405 1 97.5 26 TYR B N 1
ATOM 1258 C CA . TYR B 1 26 ? -15.086 16.953 2.859 1 97.5 26 TYR B CA 1
ATOM 1259 C C . TYR B 1 26 ? -16.203 16.031 3.34 1 97.5 26 TYR B C 1
ATOM 1261 O O . TYR B 1 26 ? -15.977 15.188 4.219 1 97.5 26 TYR B O 1
ATOM 1269 N N . ASP B 1 27 ? -17.391 16.125 2.801 1 96.31 27 ASP B N 1
ATOM 1270 C CA . ASP B 1 27 ? -18.531 15.297 3.188 1 96.31 27 ASP B CA 1
ATOM 1271 C C . ASP B 1 27 ? -18.25 13.82 2.922 1 96.31 27 ASP B C 1
ATOM 1273 O O . ASP B 1 27 ? -18.578 12.961 3.748 1 96.31 27 ASP B O 1
ATOM 1277 N N . GLU B 1 28 ? -17.656 13.5 1.856 1 95.62 28 GLU B N 1
ATOM 1278 C CA . GLU B 1 28 ? -17.297 12.125 1.538 1 95.62 28 GLU B CA 1
ATOM 1279 C C . GLU B 1 28 ? -16.234 11.602 2.5 1 95.62 28 GLU B C 1
ATOM 1281 O O . GLU B 1 28 ? -16.297 10.461 2.951 1 95.62 28 GLU B O 1
ATOM 1286 N N . ALA B 1 29 ? -15.281 12.484 2.783 1 97 29 ALA B N 1
ATOM 1287 C CA . ALA B 1 29 ? -14.117 12.078 3.566 1 97 29 ALA B CA 1
ATOM 1288 C C . ALA B 1 29 ? -14.516 11.758 5.004 1 97 29 ALA B C 1
ATOM 1290 O O . ALA B 1 29 ? -13.859 10.945 5.668 1 97 29 ALA B O 1
ATOM 1291 N N . ARG B 1 30 ? -15.531 12.391 5.43 1 96.62 30 ARG B N 1
ATOM 1292 C CA . ARG B 1 30 ? -15.914 12.203 6.828 1 96.62 30 ARG B CA 1
ATOM 1293 C C . ARG B 1 30 ? -16.938 11.086 6.965 1 96.62 30 ARG B C 1
ATOM 1295 O O . ARG B 1 30 ? -17.359 10.758 8.078 1 96.62 30 ARG B O 1
ATOM 1302 N N . HIS B 1 31 ? -17.406 10.539 5.816 1 94.56 31 HIS B N 1
ATOM 1303 C CA . HIS B 1 31 ? -18.359 9.438 5.891 1 94.56 31 HIS B CA 1
ATOM 1304 C C . HIS B 1 31 ? -17.828 8.312 6.773 1 94.56 31 HIS B C 1
ATOM 1306 O O . HIS B 1 31 ? -16.656 7.941 6.676 1 94.56 31 HIS B O 1
ATOM 1312 N N . PRO B 1 32 ? -18.688 7.762 7.602 1 93.06 32 PRO B N 1
ATOM 1313 C CA . PRO B 1 32 ? -18.219 6.719 8.523 1 93.06 32 PRO B CA 1
ATOM 1314 C C . PRO B 1 32 ? -17.625 5.516 7.797 1 93.06 32 PRO B C 1
ATOM 1316 O O . PRO B 1 32 ? -18.125 5.109 6.746 1 93.06 32 PRO B O 1
ATOM 1319 N N . ALA B 1 33 ? -16.547 5.059 8.203 1 90.69 33 ALA B N 1
ATOM 1320 C CA . ALA B 1 33 ? -15.859 3.869 7.711 1 90.69 33 ALA B CA 1
ATOM 1321 C C . ALA B 1 33 ? -15.094 3.172 8.836 1 90.69 33 ALA B C 1
ATOM 1323 O O . ALA B 1 33 ? -14.852 3.762 9.891 1 90.69 33 ALA B O 1
ATOM 1324 N N . VAL B 1 34 ? -14.852 1.917 8.664 1 84.81 34 VAL B N 1
ATOM 1325 C CA . VAL B 1 34 ? -14.102 1.127 9.633 1 84.81 34 VAL B CA 1
ATOM 1326 C C . VAL B 1 34 ? -12.82 0.594 8.992 1 84.81 34 VAL B C 1
ATOM 1328 O O . VAL B 1 34 ? -12.852 0.051 7.887 1 84.81 34 VAL B O 1
ATOM 1331 N N . PRO B 1 35 ? -11.688 0.712 9.617 1 88.25 35 PRO B N 1
ATOM 1332 C CA . PRO B 1 35 ? -11.523 1.235 10.969 1 88.25 35 PRO B CA 1
ATOM 1333 C C . PRO B 1 35 ? -11.398 2.756 11.008 1 88.25 35 PRO B C 1
ATOM 1335 O O . PRO B 1 35 ? -11.57 3.369 12.062 1 88.25 35 PRO B O 1
ATOM 1338 N N . HIS B 1 36 ? -11.094 3.391 9.883 1 93.62 36 HIS B N 1
ATOM 1339 C CA . HIS B 1 36 ? -10.898 4.832 9.812 1 93.62 36 HIS B CA 1
ATOM 1340 C C . HIS B 1 36 ? -11.664 5.434 8.633 1 93.62 36 HIS B C 1
ATOM 1342 O O . HIS B 1 36 ? -11.812 4.793 7.594 1 93.62 36 HIS B O 1
ATOM 1348 N N . THR B 1 37 ? -12.062 6.684 8.859 1 96.12 37 THR B N 1
ATOM 1349 C CA . THR B 1 37 ? -12.609 7.438 7.734 1 96.12 37 THR B CA 1
ATOM 1350 C C . THR B 1 37 ? -11.5 7.848 6.77 1 96.12 37 THR B C 1
ATOM 1352 O O . THR B 1 37 ? -10.32 7.773 7.105 1 96.12 37 THR B O 1
ATOM 1355 N N . LEU B 1 38 ? -11.945 8.242 5.617 1 97.31 38 LEU B N 1
ATOM 1356 C CA . LEU B 1 38 ? -10.977 8.789 4.668 1 97.31 38 LEU B CA 1
ATOM 1357 C C . LEU B 1 38 ? -10.258 9.992 5.258 1 97.31 38 LEU B C 1
ATOM 1359 O O . LEU B 1 38 ? -9.039 10.141 5.094 1 97.31 38 LEU B O 1
ATOM 1363 N N . ALA B 1 39 ? -10.969 10.891 5.961 1 98 39 AL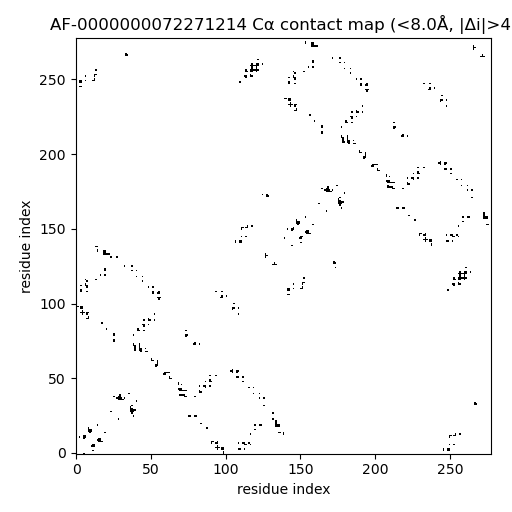A B N 1
ATOM 1364 C CA . ALA B 1 39 ? -10.367 12.07 6.578 1 98 39 ALA B CA 1
ATOM 1365 C C . ALA B 1 39 ? -9.297 11.672 7.594 1 98 39 ALA B C 1
ATOM 1367 O O . ALA B 1 39 ? -8.227 12.281 7.648 1 98 39 ALA B O 1
ATOM 1368 N N . GLU B 1 40 ? -9.578 10.641 8.344 1 97.56 40 GLU B N 1
ATOM 1369 C CA . GLU B 1 40 ? -8.625 10.156 9.328 1 97.56 40 GLU B CA 1
ATOM 1370 C C . GLU B 1 40 ? -7.391 9.562 8.656 1 97.56 40 GLU B C 1
ATOM 1372 O O . GLU B 1 40 ? -6.262 9.805 9.094 1 97.56 40 GLU B O 1
ATOM 1377 N N . LEU B 1 41 ? -7.586 8.836 7.605 1 97.56 41 LEU B N 1
ATOM 1378 C CA . LEU B 1 41 ? -6.484 8.227 6.871 1 97.56 41 LEU B CA 1
ATOM 1379 C C . LEU B 1 41 ? -5.586 9.289 6.25 1 97.56 41 LEU B C 1
ATOM 1381 O O . LEU B 1 41 ? -4.359 9.188 6.309 1 97.56 41 LEU B O 1
ATOM 1385 N N . ILE B 1 42 ? -6.184 10.273 5.684 1 98.12 42 ILE B N 1
ATOM 1386 C CA . ILE B 1 42 ? -5.414 11.328 5.023 1 98.12 42 ILE B CA 1
ATOM 1387 C C . ILE B 1 42 ? -4.645 12.133 6.066 1 98.12 42 ILE B C 1
ATOM 1389 O O . ILE B 1 42 ? -3.494 12.516 5.84 1 98.12 42 ILE B O 1
ATOM 1393 N N . ALA B 1 43 ? -5.254 12.375 7.195 1 98.44 43 ALA B N 1
ATOM 1394 C CA . ALA B 1 43 ? -4.547 13.047 8.289 1 98.44 43 ALA B CA 1
ATOM 1395 C C . ALA B 1 43 ? -3.354 12.219 8.758 1 98.44 43 ALA B C 1
ATOM 1397 O O . ALA B 1 43 ? -2.277 12.766 9.023 1 98.44 43 ALA B O 1
ATOM 1398 N N . HIS B 1 44 ? -3.523 10.938 8.875 1 98 44 HIS B N 1
ATOM 1399 C CA . HIS B 1 44 ? -2.453 10.008 9.227 1 98 44 HIS B CA 1
ATOM 1400 C C . HIS B 1 44 ? -1.312 10.078 8.219 1 98 44 HIS B C 1
ATOM 1402 O O . HIS B 1 44 ? -0.144 10.172 8.602 1 98 44 HIS B O 1
ATOM 1408 N N . LEU B 1 45 ? -1.654 10.094 6.973 1 98.19 45 LEU B N 1
ATOM 1409 C CA . LEU B 1 45 ? -0.665 10.172 5.902 1 98.19 45 LEU B CA 1
ATOM 1410 C C . LEU B 1 45 ? 0.113 11.484 5.977 1 98.19 45 LEU B C 1
ATOM 1412 O O . LEU B 1 45 ? 1.332 11.5 5.793 1 98.19 45 LEU B O 1
ATOM 1416 N N . ARG B 1 46 ? -0.565 12.547 6.211 1 98.5 46 ARG B N 1
ATOM 1417 C CA . ARG B 1 46 ? 0.097 13.844 6.281 1 98.5 46 ARG B CA 1
ATOM 1418 C C . ARG B 1 46 ? 1.116 13.875 7.418 1 98.5 46 ARG B C 1
ATOM 1420 O O . ARG B 1 46 ? 2.258 14.297 7.219 1 98.5 46 ARG B O 1
ATOM 1427 N N . VAL B 1 47 ? 0.77 13.398 8.57 1 97.88 47 VAL B N 1
ATOM 1428 C CA . VAL B 1 47 ? 1.644 13.508 9.734 1 97.88 47 VAL B CA 1
ATOM 1429 C C . VAL B 1 47 ? 2.846 12.586 9.57 1 97.88 47 VAL B C 1
ATOM 1431 O O . VAL B 1 47 ? 3.979 12.961 9.875 1 97.88 47 VAL B O 1
ATOM 1434 N N . THR B 1 48 ? 2.623 11.391 9.094 1 97.31 48 THR B N 1
ATOM 1435 C CA . THR B 1 48 ? 3.725 10.445 8.938 1 97.31 48 THR B CA 1
ATOM 1436 C C . THR B 1 48 ? 4.645 10.875 7.797 1 97.31 48 THR B C 1
ATOM 1438 O O . THR B 1 48 ? 5.859 10.695 7.871 1 97.31 48 THR B O 1
ATOM 1441 N N . THR B 1 49 ? 4.07 11.492 6.75 1 98.38 49 THR B N 1
ATOM 1442 C CA . THR B 1 49 ? 4.883 12 5.648 1 98.38 49 THR B CA 1
ATOM 1443 C C . THR B 1 49 ? 5.781 13.141 6.125 1 98.38 49 THR B C 1
ATOM 1445 O O . THR B 1 49 ? 6.977 13.156 5.82 1 98.38 49 THR B O 1
ATOM 1448 N N . ARG B 1 50 ? 5.273 14.023 6.887 1 98.19 50 ARG B N 1
ATOM 1449 C CA . ARG B 1 50 ? 6.086 15.117 7.398 1 98.19 50 ARG B CA 1
ATOM 1450 C C . ARG B 1 50 ? 7.215 14.594 8.281 1 98.19 50 ARG B C 1
ATOM 1452 O O . ARG B 1 50 ? 8.359 15.031 8.156 1 98.19 50 ARG B O 1
ATOM 1459 N N . ALA B 1 51 ? 6.914 13.688 9.141 1 97.69 51 ALA B N 1
ATOM 1460 C CA . ALA B 1 51 ? 7.938 13.117 10.016 1 97.69 51 ALA B CA 1
ATOM 1461 C C . ALA B 1 51 ? 9.047 12.461 9.203 1 97.69 51 ALA B C 1
ATOM 1463 O O . ALA B 1 51 ? 10.234 12.609 9.516 1 97.69 51 ALA B O 1
ATOM 1464 N N . SER B 1 52 ? 8.688 11.766 8.164 1 97.5 52 SER B N 1
ATOM 1465 C CA . SER B 1 52 ? 9.672 11.117 7.301 1 97.5 52 SER B CA 1
ATOM 1466 C C . SER B 1 52 ? 10.523 12.141 6.559 1 97.5 52 SER B C 1
ATOM 1468 O O . SER B 1 52 ? 11.734 11.977 6.445 1 97.5 52 SER B O 1
ATOM 1470 N N . LEU B 1 53 ? 9.859 13.195 6.066 1 98.38 53 LEU B N 1
ATOM 1471 C CA . LEU B 1 53 ? 10.594 14.234 5.34 1 98.38 53 LEU B CA 1
ATOM 1472 C C . LEU B 1 53 ? 11.578 14.953 6.258 1 98.38 53 LEU B C 1
ATOM 1474 O O . LEU B 1 53 ? 12.664 15.328 5.824 1 98.38 53 LEU B O 1
ATOM 1478 N N . ASP B 1 54 ? 11.211 15.078 7.512 1 98.19 54 ASP B N 1
ATOM 1479 C CA . ASP B 1 54 ? 12.117 15.695 8.469 1 98.19 54 ASP B CA 1
ATOM 1480 C C . ASP B 1 54 ? 13.359 14.828 8.68 1 98.19 54 ASP B C 1
ATOM 1482 O O . ASP B 1 54 ? 14.461 15.352 8.898 1 98.19 54 ASP B O 1
ATOM 1486 N N . LEU B 1 55 ? 13.242 13.562 8.633 1 97.38 55 LEU B N 1
ATOM 1487 C CA . LEU B 1 55 ? 14.391 12.664 8.719 1 97.38 55 LEU B CA 1
ATOM 1488 C C . LEU B 1 55 ? 15.281 12.805 7.488 1 97.38 55 LEU B C 1
ATOM 1490 O O . LEU B 1 55 ? 16.5 12.883 7.609 1 97.38 55 LEU B O 1
ATOM 1494 N N . VAL B 1 56 ? 14.656 12.867 6.352 1 97.75 56 VAL B N 1
ATOM 1495 C CA . VAL B 1 56 ? 15.367 12.883 5.078 1 97.75 56 VAL B CA 1
ATOM 1496 C C . VAL B 1 56 ? 16.141 14.195 4.941 1 97.75 56 VAL B C 1
ATOM 1498 O O . VAL B 1 56 ? 17.281 14.203 4.461 1 97.75 56 VAL B O 1
ATOM 1501 N N . THR B 1 57 ? 15.633 15.297 5.398 1 97.62 57 THR B N 1
ATOM 1502 C CA . THR B 1 57 ? 16.219 16.609 5.211 1 97.62 57 THR B CA 1
ATOM 1503 C C . THR B 1 57 ? 17.172 16.953 6.359 1 97.62 57 THR B C 1
ATOM 1505 O O . THR B 1 57 ? 17.875 17.969 6.316 1 97.62 57 THR B O 1
ATOM 1508 N N . GLY B 1 58 ? 17.125 16.141 7.402 1 96.56 58 GLY B N 1
ATOM 1509 C CA . GLY B 1 58 ? 18 16.375 8.539 1 96.56 58 GLY B CA 1
ATOM 1510 C C . GLY B 1 58 ? 17.406 17.297 9.578 1 96.56 58 GLY B C 1
ATOM 1511 O O . GLY B 1 58 ? 18.047 17.641 10.57 1 96.56 58 GLY B O 1
ATOM 1512 N N . GLN B 1 59 ? 16.188 17.719 9.398 1 97.19 59 GLN B N 1
ATOM 1513 C CA . GLN B 1 59 ? 15.508 18.531 10.391 1 97.19 59 GLN B CA 1
ATOM 1514 C C . GLN B 1 59 ? 15.25 17.75 11.68 1 97.19 59 GLN B C 1
ATOM 1516 O O . GLN B 1 59 ? 15.055 18.344 12.742 1 97.19 59 GLN B O 1
ATOM 1521 N N . ALA B 1 60 ? 15.203 16.359 11.57 1 95.75 60 ALA B N 1
ATOM 1522 C CA . ALA B 1 60 ? 15.141 15.43 12.703 1 95.75 60 ALA B CA 1
ATOM 1523 C C . ALA B 1 60 ? 16.109 14.266 12.508 1 95.75 60 ALA B C 1
ATOM 1525 O O . ALA B 1 60 ? 16.328 13.82 11.383 1 95.75 60 ALA B O 1
ATOM 1526 N N . GLN B 1 61 ? 16.609 13.719 13.625 1 94.06 61 GLN B N 1
ATOM 1527 C CA . GLN B 1 61 ? 17.531 12.594 13.547 1 94.06 61 GLN B CA 1
ATOM 1528 C C . GLN B 1 61 ? 16.797 11.273 13.75 1 94.06 61 GLN B C 1
ATOM 1530 O O . GLN B 1 61 ? 17.25 10.227 13.289 1 94.06 61 GLN B O 1
ATOM 1535 N N . GLU B 1 62 ? 15.688 11.383 14.492 1 93.56 62 GLU B N 1
ATOM 1536 C CA . GLU B 1 62 ? 14.867 10.203 14.758 1 93.56 62 GLU B CA 1
ATOM 1537 C C . GLU B 1 62 ? 13.383 10.555 14.75 1 93.56 62 GLU B C 1
ATOM 1539 O O . GLU B 1 62 ? 13.016 11.727 14.836 1 93.56 62 GLU B O 1
ATOM 1544 N N . TRP B 1 63 ? 12.578 9.469 14.539 1 90.81 63 TRP B N 1
ATOM 1545 C CA . TRP B 1 63 ? 11.141 9.664 14.695 1 90.81 63 TRP B CA 1
ATOM 1546 C C . TRP B 1 63 ? 10.797 10.156 16.094 1 90.81 63 TRP B C 1
ATOM 1548 O O . TRP B 1 63 ? 11.344 9.664 17.078 1 90.81 63 TRP B O 1
ATOM 1558 N N . PRO B 1 64 ? 9.906 11.156 16.172 1 91.5 64 PRO B N 1
ATOM 1559 C CA . PRO B 1 64 ? 9.523 11.594 17.516 1 91.5 64 PRO B CA 1
ATOM 1560 C C . PRO B 1 64 ? 8.844 10.492 18.328 1 91.5 64 PRO B C 1
ATOM 1562 O O . PRO B 1 64 ? 7.965 9.797 17.812 1 91.5 64 PRO B O 1
ATOM 1565 N N . ASP B 1 65 ? 9.211 10.328 19.578 1 89.5 65 ASP B N 1
ATOM 1566 C CA . ASP B 1 65 ? 8.688 9.273 20.438 1 89.5 65 ASP B CA 1
ATOM 1567 C C . ASP B 1 65 ? 7.195 9.453 20.703 1 89.5 65 ASP B C 1
ATOM 1569 O O . ASP B 1 65 ? 6.457 8.477 20.828 1 89.5 65 ASP B O 1
ATOM 1573 N N . ASP B 1 66 ? 6.734 10.602 20.766 1 92.5 66 ASP B N 1
ATOM 1574 C CA . ASP B 1 66 ? 5.363 10.883 21.172 1 92.5 66 ASP B CA 1
ATOM 1575 C C . ASP B 1 66 ? 4.52 11.367 20 1 92.5 66 ASP B C 1
ATOM 1577 O O . ASP B 1 66 ? 3.48 12 20.188 1 92.5 66 ASP B O 1
ATOM 1581 N N . LEU B 1 67 ? 4.988 11.039 18.844 1 94.44 67 LEU B N 1
ATOM 1582 C CA . LEU B 1 67 ? 4.223 11.477 17.688 1 94.44 67 LEU B CA 1
ATOM 1583 C C . LEU B 1 67 ? 2.854 10.805 17.656 1 94.44 67 LEU B C 1
ATOM 1585 O O . LEU B 1 67 ? 2.762 9.578 17.656 1 94.44 67 LEU B O 1
ATOM 1589 N N . ASP B 1 68 ? 1.804 11.578 17.719 1 96.31 68 ASP B N 1
ATOM 1590 C CA . ASP B 1 68 ? 0.47 11.039 17.469 1 96.31 68 ASP B CA 1
ATOM 1591 C C . ASP B 1 68 ? 0.249 10.797 15.977 1 96.31 68 ASP B C 1
ATOM 1593 O O . ASP B 1 68 ? -0.053 11.727 15.227 1 96.31 68 ASP B O 1
ATOM 1597 N N . VAL B 1 69 ? 0.317 9.547 15.609 1 95.44 69 VAL B N 1
ATOM 1598 C CA . VAL B 1 69 ? 0.279 9.242 14.18 1 95.44 69 VAL B CA 1
ATOM 1599 C C . VAL B 1 69 ? -1.171 9.164 13.703 1 95.44 69 VAL B C 1
ATOM 1601 O O . VAL B 1 69 ? -1.433 9.031 12.508 1 95.44 69 VAL B O 1
ATOM 1604 N N . TRP B 1 70 ? -2.105 9.188 14.57 1 96.44 70 TRP B N 1
ATOM 1605 C CA . TRP B 1 70 ? -3.521 9.258 14.219 1 96.4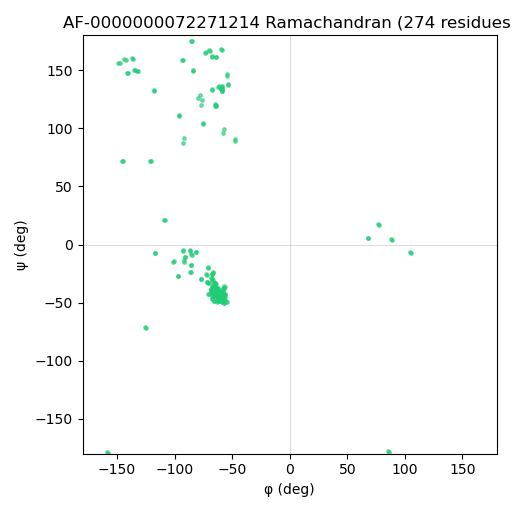4 70 TRP B CA 1
ATOM 1606 C C . TRP B 1 70 ? -4.168 10.508 14.82 1 96.44 70 TRP B C 1
ATOM 1608 O O . TRP B 1 70 ? -5.016 10.406 15.703 1 96.44 70 TRP B O 1
ATOM 1618 N N . PRO B 1 71 ? -3.82 11.625 14.25 1 96.69 71 PRO B N 1
ATOM 1619 C CA . PRO B 1 71 ? -4.371 12.867 14.797 1 96.69 71 PRO B CA 1
ATOM 1620 C C . PRO B 1 71 ? -5.871 13.008 14.531 1 96.69 71 PRO B C 1
ATOM 1622 O O . PRO B 1 71 ? -6.43 12.281 13.711 1 96.69 71 PRO B O 1
ATOM 1625 N N . ALA B 1 72 ? -6.477 13.969 15.242 1 95.69 72 ALA B N 1
ATOM 1626 C CA . ALA B 1 72 ? -7.875 14.297 14.977 1 95.69 72 ALA B CA 1
ATOM 1627 C C . ALA B 1 72 ? -8.07 14.734 13.531 1 95.69 72 ALA B C 1
ATOM 1629 O O . ALA B 1 72 ? -7.258 15.484 12.992 1 95.69 72 ALA B O 1
ATOM 1630 N N . PRO B 1 73 ? -9.078 14.195 12.891 1 96 73 PRO B N 1
ATOM 1631 C CA . PRO B 1 73 ? -9.352 14.648 11.531 1 96 73 PRO B CA 1
ATOM 1632 C C . PRO B 1 73 ? -9.828 16.094 11.469 1 96 73 PRO B C 1
ATOM 1634 O O . PRO B 1 73 ? -10.203 16.672 12.5 1 96 73 PRO B O 1
ATOM 1637 N N . PRO B 1 74 ? -9.727 16.688 10.273 1 97.81 74 PRO B N 1
ATOM 1638 C CA . PRO B 1 74 ? -10.203 18.062 10.133 1 97.81 74 PRO B CA 1
ATOM 1639 C C . PRO B 1 74 ? -11.648 18.234 10.578 1 97.81 74 PRO B C 1
ATOM 1641 O O . PRO B 1 74 ? -12.477 17.344 10.352 1 97.81 74 PRO B O 1
ATOM 1644 N N . ALA B 1 75 ? -11.93 19.406 11.117 1 97.12 75 ALA B N 1
ATOM 1645 C CA . ALA B 1 75 ? -13.266 19.672 11.664 1 97.12 75 ALA B CA 1
ATOM 1646 C C . ALA B 1 75 ? -14.094 20.5 10.688 1 97.12 75 ALA B C 1
ATOM 1648 O O . ALA B 1 75 ?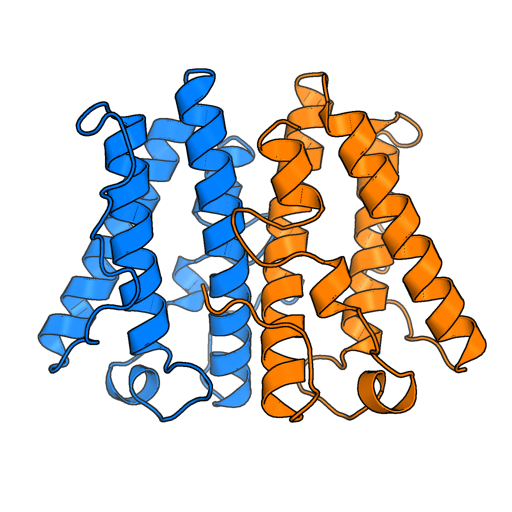 -15.312 20.625 10.859 1 97.12 75 ALA B O 1
ATOM 1649 N N . THR B 1 76 ? -13.438 21.078 9.719 1 98.25 76 THR B N 1
ATOM 1650 C CA . THR B 1 76 ? -14.125 21.922 8.758 1 98.25 76 THR B CA 1
ATOM 1651 C C . THR B 1 76 ? -13.656 21.625 7.336 1 98.25 76 THR B C 1
ATOM 1653 O O . THR B 1 76 ? -12.602 21.016 7.141 1 98.25 76 THR B O 1
ATOM 1656 N N . GLU B 1 77 ? -14.461 22 6.367 1 98.12 77 GLU B N 1
ATOM 1657 C CA . GLU B 1 77 ? -14.094 21.859 4.961 1 98.12 77 GLU B CA 1
ATOM 1658 C C . GLU B 1 77 ? -12.789 22.609 4.66 1 98.12 77 GLU B C 1
ATOM 1660 O O . GLU B 1 77 ? -11.953 22.125 3.904 1 98.12 77 GLU B O 1
ATOM 1665 N N . ALA B 1 78 ? -12.633 23.766 5.207 1 98.5 78 ALA B N 1
ATOM 1666 C CA . ALA B 1 78 ? -11.422 24.562 5 1 98.5 78 ALA B CA 1
ATOM 1667 C C . ALA B 1 78 ? -10.195 23.828 5.527 1 98.5 78 ALA B C 1
ATOM 1669 O O . ALA B 1 78 ? -9.148 23.812 4.875 1 98.5 78 ALA B O 1
ATOM 1670 N N . GLU B 1 79 ? -10.312 23.25 6.727 1 98.5 79 GLU B N 1
ATOM 1671 C CA . GLU B 1 79 ? -9.219 22.469 7.293 1 98.5 79 GLU B CA 1
ATOM 1672 C C . GLU B 1 79 ? -8.898 21.25 6.43 1 98.5 79 GLU B C 1
ATOM 1674 O O . GLU B 1 79 ? -7.73 20.875 6.281 1 98.5 79 GLU B O 1
ATOM 1679 N N . PHE B 1 80 ? -9.969 20.656 5.906 1 98.56 80 PHE B N 1
ATOM 1680 C CA . PHE B 1 80 ? -9.781 19.5 5.035 1 98.56 80 PHE B CA 1
ATOM 1681 C C . PHE B 1 80 ? -9.047 19.891 3.762 1 98.56 80 PHE B C 1
ATOM 1683 O O . PHE B 1 80 ? -8.109 19.219 3.342 1 98.56 80 PHE B O 1
ATOM 1690 N N . ASP B 1 81 ? -9.398 21 3.135 1 98.06 81 ASP B N 1
ATOM 1691 C CA . ASP B 1 81 ? -8.727 21.5 1.938 1 98.06 81 ASP B CA 1
ATOM 1692 C C . ASP B 1 81 ? -7.258 21.781 2.213 1 98.06 81 ASP B C 1
ATOM 1694 O O . ASP B 1 81 ? -6.395 21.484 1.383 1 98.06 81 ASP B O 1
ATOM 1698 N N . ALA B 1 82 ? -6.969 22.375 3.336 1 98.38 82 ALA B N 1
ATOM 1699 C CA . ALA B 1 82 ? -5.586 22.656 3.723 1 98.38 82 ALA B CA 1
ATOM 1700 C C . ALA B 1 82 ? -4.801 21.359 3.908 1 98.38 82 ALA B C 1
ATOM 1702 O O . ALA B 1 82 ? -3.633 21.266 3.52 1 98.38 82 ALA B O 1
ATOM 1703 N N . LEU B 1 83 ? -5.477 20.406 4.543 1 98.19 83 LEU B N 1
ATOM 1704 C CA . LEU B 1 83 ? -4.875 19.094 4.742 1 98.19 83 LEU B CA 1
ATOM 1705 C C . LEU B 1 83 ? -4.477 18.469 3.41 1 98.19 83 LEU B C 1
ATOM 1707 O O . LEU B 1 83 ? -3.354 17.984 3.256 1 98.19 83 LEU B O 1
ATOM 1711 N N . LEU B 1 84 ? -5.371 18.5 2.43 1 98.06 84 LEU B N 1
ATOM 1712 C CA . LEU B 1 84 ? -5.102 17.938 1.108 1 98.06 84 LEU B CA 1
ATOM 1713 C C . LEU B 1 84 ? -3.959 18.688 0.427 1 98.06 84 LEU B C 1
ATOM 1715 O O . LEU B 1 84 ? -3.082 18.062 -0.179 1 98.06 84 LEU B O 1
ATOM 1719 N N . THR B 1 85 ? -3.975 19.984 0.508 1 98 85 THR B N 1
ATOM 1720 C CA . THR B 1 85 ? -2.936 20.797 -0.102 1 98 85 THR B CA 1
ATOM 1721 C C . THR B 1 85 ? -1.573 20.5 0.515 1 98 85 THR B C 1
ATOM 1723 O O . THR B 1 85 ? -0.589 20.312 -0.203 1 98 85 THR B O 1
ATOM 1726 N N . ASP B 1 86 ? -1.517 20.422 1.825 1 98.12 86 ASP B N 1
ATOM 1727 C CA . ASP B 1 86 ? -0.275 20.125 2.527 1 98.12 86 ASP B CA 1
ATOM 1728 C C . ASP B 1 86 ? 0.286 18.766 2.084 1 98.12 86 ASP B C 1
ATOM 1730 O O . ASP B 1 86 ? 1.48 18.656 1.802 1 98.12 86 ASP B O 1
ATOM 1734 N N . LEU B 1 87 ? -0.576 17.812 2.102 1 98.19 87 LEU B N 1
ATOM 1735 C CA . LEU B 1 87 ? -0.14 16.469 1.741 1 98.19 87 LEU B CA 1
ATOM 1736 C C . LEU B 1 87 ? 0.409 16.438 0.319 1 98.19 87 LEU B C 1
ATOM 1738 O O . LEU B 1 87 ? 1.457 15.836 0.066 1 98.19 87 LEU B O 1
ATOM 1742 N N . ARG B 1 88 ? -0.265 17.109 -0.611 1 97.31 88 ARG B N 1
ATOM 1743 C CA . ARG B 1 88 ? 0.199 17.172 -1.993 1 97.31 88 ARG B CA 1
ATOM 1744 C C . ARG B 1 88 ? 1.573 17.812 -2.084 1 97.31 88 ARG B C 1
ATOM 1746 O O . ARG B 1 88 ? 2.439 17.359 -2.83 1 97.31 88 ARG B O 1
ATOM 1753 N N . LEU B 1 89 ? 1.783 18.875 -1.374 1 98.06 89 LEU B N 1
ATOM 1754 C CA . LEU B 1 89 ? 3.068 19.562 -1.365 1 98.06 89 LEU B CA 1
ATOM 1755 C C . LEU B 1 89 ? 4.16 18.688 -0.779 1 98.06 89 LEU B C 1
ATOM 1757 O O . LEU B 1 89 ? 5.289 18.672 -1.274 1 98.06 89 LEU B O 1
ATOM 1761 N N . MET B 1 90 ? 3.816 17.984 0.236 1 98.56 90 MET B N 1
ATOM 1762 C CA . MET B 1 90 ? 4.781 17.094 0.873 1 98.56 90 MET B CA 1
ATOM 1763 C C . MET B 1 90 ? 5.176 15.953 -0.064 1 98.56 90 MET B C 1
ATOM 1765 O O . MET B 1 90 ? 6.34 15.562 -0.112 1 98.56 90 MET B O 1
ATOM 1769 N N . LEU B 1 91 ? 4.203 15.422 -0.792 1 97.75 91 LEU B N 1
ATOM 1770 C CA . LEU B 1 91 ? 4.496 14.359 -1.748 1 97.75 91 LEU B CA 1
ATOM 1771 C C . LEU B 1 91 ? 5.383 14.875 -2.877 1 97.75 91 LEU B C 1
ATOM 1773 O O . LEU B 1 91 ? 6.277 14.164 -3.346 1 97.75 91 LEU B O 1
ATOM 1777 N N . ALA B 1 92 ? 5.137 16.109 -3.303 1 97.25 92 ALA B N 1
ATOM 1778 C CA . ALA B 1 92 ? 6.008 16.734 -4.293 1 97.25 92 ALA B CA 1
ATOM 1779 C C . ALA B 1 92 ? 7.422 16.906 -3.752 1 97.25 92 ALA B C 1
ATOM 1781 O O . ALA B 1 92 ? 8.398 16.672 -4.465 1 97.25 92 ALA B O 1
ATOM 1782 N N . GLU B 1 93 ? 7.512 17.328 -2.525 1 98.38 93 GLU B N 1
ATOM 1783 C CA . GLU B 1 93 ? 8.812 17.469 -1.869 1 98.38 93 GLU B CA 1
ATOM 1784 C C . GLU B 1 93 ? 9.531 16.125 -1.799 1 98.38 93 GLU B C 1
ATOM 1786 O O . GLU B 1 93 ? 10.719 16.031 -2.113 1 98.38 93 GLU B O 1
ATOM 1791 N N . ALA B 1 94 ? 8.82 15.102 -1.36 1 98.25 94 ALA B N 1
ATOM 1792 C CA . ALA B 1 94 ? 9.391 13.758 -1.29 1 98.25 94 ALA B CA 1
ATOM 1793 C C . ALA B 1 94 ? 9.906 13.305 -2.654 1 98.25 94 ALA B C 1
ATOM 1795 O O . ALA B 1 94 ? 11.008 12.75 -2.756 1 98.25 94 ALA B O 1
ATOM 1796 N N . SER B 1 95 ? 9.062 13.57 -3.654 1 96.94 95 SER B N 1
ATOM 1797 C CA . SER B 1 95 ? 9.445 13.211 -5.016 1 96.94 95 SER B CA 1
ATOM 1798 C C . SER B 1 95 ? 10.719 13.93 -5.445 1 96.94 95 SER B C 1
ATOM 1800 O O . SER B 1 95 ? 11.609 13.328 -6.051 1 96.94 95 SER B O 1
ATOM 1802 N N . ALA B 1 96 ? 10.844 15.164 -5.137 1 97.88 96 ALA B N 1
ATOM 1803 C CA . ALA B 1 96 ? 12.039 15.938 -5.473 1 97.88 96 ALA B CA 1
ATOM 1804 C C . ALA B 1 96 ? 13.273 15.375 -4.77 1 97.88 96 ALA B C 1
ATOM 1806 O O . ALA B 1 96 ? 14.344 15.25 -5.379 1 97.88 96 ALA B O 1
ATOM 1807 N N . LEU B 1 97 ? 13.156 14.984 -3.549 1 98 97 LEU B N 1
ATOM 1808 C CA . LEU B 1 97 ? 14.258 14.453 -2.75 1 98 97 LEU B CA 1
ATOM 1809 C C . LEU B 1 97 ? 14.664 13.07 -3.244 1 98 97 LEU B C 1
ATOM 1811 O O . LEU B 1 97 ? 15.789 12.617 -2.986 1 98 97 LEU B O 1
ATOM 1815 N N . ALA B 1 98 ? 13.789 12.438 -3.953 1 96.69 98 ALA B N 1
ATOM 1816 C CA . ALA B 1 98 ? 14.016 11.07 -4.414 1 96.69 98 ALA B CA 1
ATOM 1817 C C . ALA B 1 98 ? 14.773 11.062 -5.734 1 96.69 98 ALA B C 1
ATOM 1819 O O . ALA B 1 98 ? 15.148 9.992 -6.234 1 96.69 98 ALA B O 1
ATOM 1820 N N . ARG B 1 99 ? 15.047 12.18 -6.344 1 96.75 99 ARG B N 1
ATOM 1821 C CA . ARG B 1 99 ? 15.734 12.25 -7.633 1 96.75 99 ARG B CA 1
ATOM 1822 C C . ARG B 1 99 ? 17.141 11.68 -7.531 1 96.75 99 ARG B C 1
ATOM 1824 O O . ARG B 1 99 ? 17.562 10.883 -8.375 1 96.75 99 ARG B O 1
ATOM 1831 N N . ASP B 1 100 ? 17.938 12.078 -6.555 1 95.31 100 ASP B N 1
ATOM 1832 C CA . ASP B 1 100 ? 19.297 11.617 -6.289 1 95.31 100 ASP B CA 1
ATOM 1833 C C . ASP B 1 100 ? 19.578 11.57 -4.789 1 95.31 100 ASP B C 1
ATOM 1835 O O . ASP B 1 100 ? 20.422 12.32 -4.285 1 95.31 100 ASP B O 1
ATOM 1839 N N . PRO B 1 101 ? 18.938 10.57 -4.176 1 95 101 PRO B N 1
ATOM 1840 C CA . PRO B 1 101 ? 19 10.562 -2.715 1 95 101 PRO B CA 1
ATOM 1841 C C . PRO B 1 101 ? 20.281 9.891 -2.191 1 95 101 PRO B C 1
ATOM 1843 O O . PRO B 1 101 ? 20.828 9.008 -2.848 1 95 101 PRO B O 1
ATOM 1846 N N . SER B 1 102 ? 20.75 10.375 -0.988 1 94.69 102 SER B N 1
ATOM 1847 C CA . SER B 1 102 ? 21.719 9.594 -0.229 1 94.69 102 SER B CA 1
ATOM 1848 C C . SER B 1 102 ? 21.172 8.219 0.124 1 94.69 102 SER B C 1
ATOM 1850 O O . SER B 1 102 ? 19.984 7.949 -0.059 1 94.69 102 SER B O 1
ATOM 1852 N N . SER B 1 103 ? 22.062 7.289 0.604 1 91.69 103 SER B N 1
ATOM 1853 C CA . SER B 1 103 ? 21.625 5.953 0.996 1 91.69 103 SER B CA 1
ATOM 1854 C C . SER B 1 103 ? 20.578 6.008 2.1 1 91.69 103 SER B C 1
ATOM 1856 O O . SER B 1 103 ? 19.562 5.324 2.027 1 91.69 103 SER B O 1
ATOM 1858 N N . ARG B 1 104 ? 20.828 6.879 3.061 1 92.75 104 ARG B N 1
ATOM 1859 C CA . ARG B 1 104 ? 19.891 7.016 4.16 1 92.75 104 ARG B CA 1
ATOM 1860 C C . ARG B 1 104 ? 18.547 7.574 3.668 1 92.75 104 ARG B C 1
ATOM 1862 O O . ARG B 1 104 ? 17.484 7.078 4.043 1 92.75 104 ARG B O 1
ATOM 1869 N N . ALA B 1 105 ? 18.578 8.664 2.871 1 95.75 105 ALA B N 1
ATOM 1870 C CA . ALA B 1 105 ? 17.359 9.258 2.32 1 95.75 105 ALA B CA 1
ATOM 1871 C C . ALA B 1 105 ? 16.578 8.25 1.482 1 95.75 105 ALA B C 1
ATOM 1873 O O . ALA B 1 105 ? 15.352 8.195 1.547 1 95.75 105 ALA B O 1
ATOM 1874 N N . ARG B 1 106 ? 17.297 7.449 0.753 1 94.44 106 ARG B N 1
ATOM 1875 C CA . ARG B 1 106 ? 16.656 6.422 -0.061 1 94.44 106 ARG B CA 1
ATOM 1876 C C . ARG B 1 106 ? 15.906 5.422 0.812 1 94.44 106 ARG B C 1
ATOM 1878 O O . ARG B 1 106 ? 14.781 5.027 0.49 1 94.44 106 ARG B O 1
ATOM 1885 N N . ASP B 1 107 ? 16.547 5.047 1.89 1 91.81 107 ASP B N 1
ATOM 1886 C CA . ASP B 1 107 ? 15.906 4.098 2.797 1 91.81 107 ASP B CA 1
ATOM 1887 C C . ASP B 1 107 ? 14.617 4.668 3.385 1 91.81 107 ASP B C 1
ATOM 1889 O O . ASP B 1 107 ? 13.586 4.004 3.389 1 91.81 107 ASP B O 1
ATOM 1893 N N . VAL B 1 108 ? 14.648 5.875 3.838 1 94.81 108 VAL B N 1
ATOM 1894 C CA . VAL B 1 108 ? 13.5 6.504 4.477 1 94.81 108 VAL B CA 1
ATOM 1895 C C . VAL B 1 108 ? 12.391 6.723 3.445 1 94.81 108 VAL B C 1
ATOM 1897 O O . VAL B 1 108 ? 11.219 6.461 3.721 1 94.81 108 VAL B O 1
ATOM 1900 N N . LEU B 1 109 ? 12.789 7.133 2.236 1 96.25 109 LEU B N 1
ATOM 1901 C CA . LEU B 1 109 ? 11.797 7.43 1.207 1 96.25 109 LEU B CA 1
ATOM 1902 C C . LEU B 1 109 ? 11.156 6.145 0.682 1 96.25 109 LEU B C 1
ATOM 1904 O O . LEU B 1 109 ? 9.977 6.133 0.326 1 96.25 109 LEU B O 1
ATOM 1908 N N . THR B 1 110 ? 11.938 5.094 0.676 1 94.19 110 THR B N 1
ATOM 1909 C CA . THR B 1 110 ? 11.375 3.799 0.306 1 94.19 110 THR B CA 1
ATOM 1910 C C . THR B 1 110 ? 10.352 3.344 1.34 1 94.19 110 THR B C 1
ATOM 1912 O O . THR B 1 110 ? 9.25 2.912 0.984 1 94.19 110 THR B O 1
ATOM 1915 N N . ASP B 1 111 ? 10.719 3.508 2.549 1 94.62 111 ASP B N 1
ATOM 1916 C CA . ASP B 1 111 ? 9.797 3.158 3.625 1 94.62 111 ASP B CA 1
ATOM 1917 C C . ASP B 1 111 ? 8.516 3.99 3.543 1 94.62 111 ASP B C 1
ATOM 1919 O O . ASP B 1 111 ? 7.414 3.463 3.715 1 94.62 111 ASP B O 1
ATOM 1923 N N . LEU B 1 112 ? 8.664 5.223 3.285 1 96.5 112 LEU B N 1
ATOM 1924 C CA . LEU B 1 112 ? 7.523 6.125 3.164 1 96.5 112 LEU B CA 1
ATOM 1925 C C . LEU B 1 112 ? 6.625 5.715 2 1 96.5 112 LEU B C 1
ATOM 1927 O O . LEU B 1 112 ? 5.402 5.688 2.135 1 96.5 112 LEU B O 1
ATOM 1931 N N . ALA B 1 113 ? 7.258 5.406 0.893 1 96.44 113 ALA B N 1
ATOM 1932 C CA . ALA B 1 113 ? 6.492 5.004 -0.286 1 96.44 113 ALA B CA 1
ATOM 1933 C C . ALA B 1 113 ? 5.676 3.746 -0.008 1 96.44 113 ALA B C 1
ATOM 1935 O O . ALA B 1 113 ? 4.504 3.666 -0.383 1 96.44 113 ALA B O 1
ATOM 1936 N N . VAL B 1 114 ? 6.289 2.814 0.66 1 95.94 114 VAL B N 1
ATOM 1937 C CA . VAL B 1 114 ? 5.621 1.555 0.97 1 95.94 114 VAL B CA 1
ATOM 1938 C C . VAL B 1 114 ? 4.488 1.8 1.963 1 95.94 114 VAL B C 1
ATOM 1940 O O . VAL B 1 114 ? 3.369 1.324 1.766 1 95.94 114 VAL B O 1
ATOM 1943 N N . HIS B 1 115 ? 4.758 2.555 2.996 1 96.81 115 HIS B N 1
ATOM 1944 C CA . HIS B 1 115 ? 3.746 2.91 3.986 1 96.81 115 HIS B CA 1
ATOM 1945 C C . HIS B 1 115 ? 2.559 3.607 3.332 1 96.81 115 HIS B C 1
ATOM 1947 O O . HIS B 1 115 ? 1.407 3.24 3.576 1 96.81 115 HIS B O 1
ATOM 1953 N N . ASN B 1 116 ? 2.9 4.59 2.547 1 97 116 ASN B N 1
ATOM 1954 C CA . ASN B 1 116 ? 1.836 5.355 1.906 1 97 116 ASN B CA 1
ATOM 1955 C C . ASN B 1 116 ? 1.022 4.492 0.948 1 97 116 ASN B C 1
ATOM 1957 O O . ASN B 1 116 ? -0.204 4.605 0.892 1 97 116 ASN B O 1
ATOM 1961 N N . ALA B 1 117 ? 1.706 3.658 0.188 1 96.06 117 ALA B N 1
ATOM 1962 C CA . ALA B 1 117 ? 0.995 2.779 -0.735 1 96.06 117 ALA B CA 1
ATOM 1963 C C . ALA B 1 117 ? -0.02 1.912 0.005 1 96.06 117 ALA B C 1
ATOM 1965 O O . ALA B 1 117 ? -1.15 1.738 -0.456 1 96.06 117 ALA B O 1
ATOM 1966 N N . TYR B 1 118 ? 0.389 1.395 1.11 1 96 118 TYR B N 1
ATOM 1967 C CA . TYR B 1 118 ? -0.502 0.595 1.944 1 96 118 TYR B CA 1
ATOM 1968 C C . TYR B 1 118 ? -1.771 1.369 2.285 1 96 118 TYR B C 1
ATOM 1970 O O . TYR B 1 118 ? -2.881 0.862 2.107 1 96 118 TYR B O 1
ATOM 1978 N N . HIS B 1 119 ? -1.658 2.527 2.717 1 96.69 119 HIS B N 1
ATOM 1979 C CA . HIS B 1 119 ? -2.809 3.33 3.113 1 96.69 119 HIS B CA 1
ATOM 1980 C C . HIS B 1 119 ? -3.541 3.885 1.896 1 96.69 119 HIS B C 1
ATOM 1982 O O . HIS B 1 119 ? -4.762 4.051 1.923 1 96.69 119 HIS B O 1
ATOM 1988 N N . TRP B 1 120 ? -2.828 4.141 0.754 1 96.06 120 TRP B N 1
ATOM 1989 C CA . TRP B 1 120 ? -3.51 4.543 -0.472 1 96.06 120 TRP B CA 1
ATOM 1990 C C . TRP B 1 120 ? -4.43 3.436 -0.971 1 96.06 120 TRP B C 1
ATOM 1992 O O . TRP B 1 120 ? -5.496 3.711 -1.528 1 96.06 120 TRP B O 1
ATOM 2002 N N . GLY B 1 121 ? -3.959 2.172 -0.816 1 95.06 121 GLY B N 1
ATOM 2003 C CA . GLY B 1 121 ? -4.844 1.067 -1.15 1 95.06 121 GLY B CA 1
ATOM 2004 C C . GLY B 1 121 ? -6.141 1.084 -0.367 1 95.06 121 GLY B C 1
ATOM 2005 O O . GLY B 1 121 ? -7.203 0.769 -0.908 1 95.06 121 GLY B O 1
ATOM 2006 N N . GLN B 1 122 ? -6.086 1.464 0.878 1 95.12 122 GLN B N 1
ATOM 2007 C CA . GLN B 1 122 ? -7.281 1.579 1.705 1 95.12 122 GLN B CA 1
ATOM 2008 C C . GLN B 1 122 ? -8.164 2.732 1.239 1 95.12 122 GLN B C 1
ATOM 2010 O O . GLN B 1 122 ? -9.391 2.596 1.164 1 95.12 122 GLN B O 1
ATOM 2015 N N . VAL B 1 123 ? -7.508 3.801 0.876 1 95.38 123 VAL B N 1
ATOM 2016 C CA . VAL B 1 123 ? -8.234 4.957 0.365 1 95.38 123 VAL B CA 1
ATOM 2017 C C . VAL B 1 123 ? -8.984 4.574 -0.907 1 95.38 123 VAL B C 1
ATOM 2019 O O . VAL B 1 123 ? -10.188 4.848 -1.035 1 95.38 123 VAL B O 1
ATOM 2022 N N . ALA B 1 124 ? -8.297 3.949 -1.794 1 94.12 124 ALA B N 1
ATOM 2023 C CA . ALA B 1 124 ? -8.898 3.549 -3.064 1 94.12 124 ALA B CA 1
ATOM 2024 C C . ALA B 1 124 ? -10.102 2.639 -2.842 1 94.12 124 ALA B C 1
ATOM 2026 O O . ALA B 1 124 ? -11.148 2.828 -3.459 1 94.12 124 ALA B O 1
ATOM 2027 N N . LEU B 1 125 ? -9.922 1.711 -1.973 1 93.81 125 LEU B N 1
ATOM 2028 C CA . LEU B 1 125 ? -10.984 0.744 -1.729 1 93.81 125 LEU B CA 1
ATOM 2029 C C . LEU B 1 125 ? -12.195 1.415 -1.085 1 93.81 125 LEU B C 1
ATOM 2031 O O . LEU B 1 125 ? -13.328 1.176 -1.493 1 93.81 125 LEU B O 1
ATOM 2035 N N . LEU B 1 126 ? -11.945 2.252 -0.107 1 94.38 126 LEU B N 1
ATOM 2036 C CA . LEU B 1 126 ? -13.031 2.951 0.569 1 94.38 126 LEU B CA 1
ATOM 2037 C C . LEU B 1 126 ? -13.797 3.838 -0.407 1 94.38 126 LEU B C 1
ATOM 2039 O O . LEU B 1 126 ? -15.031 3.9 -0.361 1 94.38 126 LEU B O 1
ATOM 2043 N N . ARG B 1 127 ? -13.094 4.469 -1.235 1 93.38 127 ARG B N 1
ATOM 2044 C CA . ARG B 1 127 ? -13.75 5.332 -2.215 1 93.38 127 ARG B CA 1
ATOM 2045 C C . ARG B 1 127 ? -14.578 4.516 -3.197 1 93.38 127 ARG B C 1
ATOM 2047 O O . ARG B 1 127 ? -15.711 4.891 -3.523 1 93.38 127 ARG B O 1
ATOM 2054 N N . ARG B 1 128 ? -14.07 3.461 -3.594 1 90.44 128 ARG B N 1
ATOM 2055 C CA . ARG B 1 128 ? -14.805 2.588 -4.504 1 90.44 128 ARG B CA 1
ATOM 2056 C C . ARG B 1 128 ? -16.078 2.07 -3.855 1 90.44 128 ARG B C 1
ATOM 2058 O O . ARG B 1 128 ? -17.141 2.07 -4.48 1 90.44 128 ARG B O 1
ATOM 2065 N N . GLN B 1 129 ? -15.953 1.677 -2.666 1 88.75 129 GLN B N 1
ATOM 2066 C CA . GLN B 1 129 ? -17.094 1.105 -1.954 1 88.75 129 GLN B CA 1
ATOM 2067 C C . GLN B 1 129 ? -18.172 2.158 -1.7 1 88.75 129 GLN B C 1
ATOM 2069 O O . GLN B 1 129 ? -19.359 1.84 -1.652 1 88.75 129 GLN B O 1
ATOM 2074 N N . ALA B 1 130 ? -17.734 3.395 -1.548 1 88.75 130 ALA B N 1
ATOM 2075 C CA . ALA B 1 130 ? -18.672 4.496 -1.307 1 88.75 130 ALA B CA 1
ATOM 2076 C C . ALA B 1 130 ? -19.297 4.977 -2.611 1 88.75 130 ALA B C 1
ATOM 2078 O O . ALA B 1 130 ? -20.234 5.793 -2.596 1 88.75 130 ALA B O 1
ATOM 2079 N N . GLY B 1 131 ? -18.859 4.488 -3.742 1 83.69 131 GLY B N 1
ATOM 2080 C CA . GLY B 1 131 ? -19.391 4.875 -5.039 1 83.69 131 GLY B CA 1
ATOM 2081 C C . GLY B 1 131 ? -18.891 6.227 -5.512 1 83.69 131 GLY B C 1
ATOM 2082 O O . GLY B 1 131 ? -19.562 6.902 -6.293 1 83.69 131 GLY B O 1
ATOM 2083 N N . THR B 1 132 ? -17.844 6.633 -4.879 1 79.69 132 THR B N 1
ATOM 2084 C CA . THR B 1 132 ? -17.25 7.898 -5.293 1 79.69 132 THR B CA 1
ATOM 2085 C C . THR B 1 132 ? -16.422 7.719 -6.566 1 79.69 132 THR B C 1
ATOM 2087 O O . THR B 1 132 ? -15.719 6.723 -6.715 1 79.69 132 THR B O 1
ATOM 2090 N N . GLU B 1 133 ? -16.734 8.555 -7.469 1 70 133 GLU B N 1
ATOM 2091 C CA . GLU B 1 133 ? -16.062 8.469 -8.758 1 70 133 GLU B CA 1
ATOM 2092 C C . GLU B 1 133 ? -14.648 9.047 -8.68 1 70 133 GLU B C 1
ATOM 2094 O O . GLU B 1 133 ? -14.453 10.148 -8.148 1 70 133 GLU B O 1
ATOM 2099 N N . PHE B 1 134 ? -13.766 8.266 -8.953 1 73.69 134 PHE B N 1
ATOM 2100 C CA . PHE B 1 134 ? -12.406 8.75 -9.172 1 73.69 134 PHE B CA 1
ATOM 2101 C C . PHE B 1 134 ? -11.742 8.008 -10.32 1 73.69 134 PHE B C 1
ATOM 2103 O O . PHE B 1 134 ? -12.219 6.949 -10.742 1 73.69 134 PHE B O 1
ATOM 2110 N N . GLU B 1 135 ? -10.883 8.68 -11.039 1 65.94 135 GLU B N 1
ATOM 2111 C CA . GLU B 1 135 ? -10.234 8.062 -12.195 1 65.94 135 GLU B CA 1
ATOM 2112 C C . GLU B 1 135 ? -9.477 6.801 -11.797 1 65.94 135 GLU B C 1
ATOM 2114 O O . GLU B 1 135 ? -8.555 6.855 -10.977 1 65.94 135 GLU B O 1
ATOM 2119 N N . GLU B 1 136 ? -10.18 5.723 -11.992 1 58.62 136 GLU B N 1
ATOM 2120 C CA . GLU B 1 136 ? -9.555 4.453 -11.633 1 58.62 136 GLU B CA 1
ATOM 2121 C C . GLU B 1 136 ? -8.914 3.787 -12.844 1 58.62 136 GLU B C 1
ATOM 2123 O O . GLU B 1 136 ? -9.445 3.859 -13.953 1 58.62 136 GLU B O 1
ATOM 2128 N N . VAL B 1 137 ? -7.602 3.773 -12.797 1 51.69 137 VAL B N 1
ATOM 2129 C CA . VAL B 1 137 ? -7.059 2.863 -13.805 1 51.69 137 VAL B CA 1
ATOM 2130 C C . VAL B 1 137 ? -6.875 1.475 -13.195 1 51.69 137 VAL B C 1
ATOM 2132 O O . VAL B 1 137 ? -6.344 1.339 -12.086 1 51.69 137 VAL B O 1
ATOM 2135 N N . PHE B 1 138 ? -7.883 0.641 -13.32 1 50.19 138 PHE B N 1
ATOM 2136 C CA . PHE B 1 138 ? -7.828 -0.713 -12.781 1 50.19 138 PHE B CA 1
ATOM 2137 C C . PHE B 1 138 ? -6.523 -1.398 -13.164 1 50.19 138 PHE B C 1
ATOM 2139 O O . PHE B 1 138 ? -6.156 -1.425 -14.344 1 50.19 138 PHE B O 1
ATOM 2146 N N . GLU B 1 139 ? -5.527 -1.193 -12.266 1 49.22 139 GLU B N 1
ATOM 2147 C CA . GLU B 1 139 ? -4.457 -2.158 -12.492 1 49.22 139 GLU B CA 1
ATOM 2148 C C . GLU B 1 139 ? -4.742 -3.477 -11.781 1 49.22 139 GLU B C 1
ATOM 2150 O O . GLU B 1 139 ? -5.422 -3.498 -10.75 1 49.22 139 GLU B O 1
#

InterPro domains:
  IPR034660 DinB/YfiT-like putative metalloenzymes [G3DSA:1.20.120.450] (13-137)
  IPR034660 DinB/YfiT-like putative metalloenzymes [SSF109854] (15-130)

pLDDT: mean 92.56, std 9.17, range [49.22, 98.56]